Protein AF-0000000079723343 (afdb_homodimer)

Foldseek 3Di:
DKDWEEFEDACEQANQVVVVVCCVVQVWAWDDGDRAWTWTHNPPNYIYIHGHDDVLDPRYGGETEMEDEPVPCVVCVQWAWDDGPPQPPPVVPDDCQWTWTAHPVGHIYIYGYDPDPDD/DKDWEEFEDACEQANQVVVVVCCVVQVWAWDDGDRAWTWTHNPPNYIYIHGHDDVLDPRYGGETEMEDEPVPCVVCPQWAWDPGPPPPPPVVPDDCQWTWTAHPVGHIYIYGYDPDPPD

pLDDT: mean 78.93, std 18.3, range [32.47, 97.44]

Sequence (238 aa):
MIRFYSVNLFGGEDTRIASSFYKRLFGWKSVVESEGHSELFTGEGMRIVFSRIKPGCNVDPGTITLEVDGDSEQFLSEFRKEEYETEKSTPFNTEQRYVAYLDPWGNRIWIYRKSNPKNMIRFYSVNLFGGEDTRIASSFYKRLFGWKSVVESEGHSELFTGEGMRIVFSRIKPGCNVDPGTITLEVDGDSEQFLSEFRKEEYETEKSTPFNTEQRYVAYLDPWGNRIWIYRKSNPKN

Secondary structure (DSSP, 8-state):
-EEEEEEEEE--SSHHHHHHHHHHHH-PEEEEE-SSEEEEE-SSS-EEEEE---TT----TT-EEEEE-GGGGGGGGGSEEE--STTTTSS--SS--EEEEE-TTS-EEEEEE------/-EEEEEEEEE--SSHHHHHHHHHHHH-PEEEEE-SSEEEEE-SSS-EEEEE---TT----TT-EEEEE-GGGGGGGGGSEEE--STTTT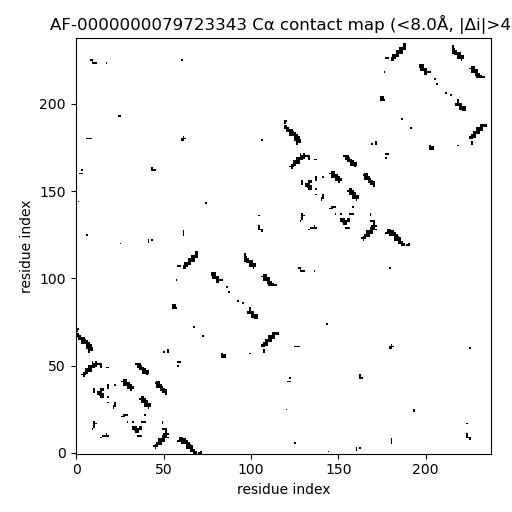SS--SS--EEEEE-TTS-EEEEEE------

Organism: NCBI:txid2484901

InterPro domains:
  IPR029068 Glyoxalase/Bleomycin resistance protein/Dihydroxybiphenyl dioxygenase [G3DSA:3.10.180.10] (10-114)
  IPR029068 Glyoxalase/Bleomycin resistance protein/Dihydroxybiphenyl dioxygenase [SSF54593] (13-114)

Solvent-accessible surface area (backbone atoms only — not comparable to full-atom values): 12811 Å² total; per-residue (Å²): 93,75,39,73,42,34,38,27,37,58,12,47,85,45,2,46,56,45,49,50,51,49,27,70,62,67,66,34,42,80,74,42,78,33,52,55,41,15,31,31,35,67,80,58,73,37,31,44,31,21,32,34,83,41,93,72,49,90,65,48,56,34,26,32,31,34,34,31,37,75,86,54,59,76,59,51,73,74,34,43,75,48,88,57,75,55,72,74,66,55,75,74,66,68,76,84,36,62,47,44,27,28,42,92,69,63,48,43,36,32,37,34,46,51,74,71,77,75,129,96,74,40,74,41,34,38,28,36,58,12,46,86,45,1,45,57,45,47,49,51,48,26,70,64,67,66,34,42,80,76,43,80,33,52,55,44,15,29,30,35,67,80,56,72,36,29,44,32,20,32,33,83,40,92,72,51,91,64,47,57,33,26,33,32,33,34,29,39,75,87,53,61,77,60,50,76,75,34,44,72,48,84,55,75,54,68,75,69,56,77,74,67,67,76,83,36,61,46,44,27,28,41,92,70,65,48,44,37,32,37,33,46,52,74,70,75,75,127

Radius of gyration: 17.84 Å; Cα contacts (8 Å, |Δi|>4): 548; chains: 2; bounding box: 40×52×46 Å

Nearest PDB structures (foldseek):
  3zi1-assembly1_A  TM=6.137E-01  e=4.010E-04  Homo sapiens
  3sk2-assembly1_B  TM=3.860E-01  e=1.950E-03  Pantoea agglomerans
  4gym-assembly1_B  TM=3.640E-01  e=8.042E-04  Conexibacter woesei DSM 14684
  4gym-assembly1_A  TM=3.627E-01  e=1.103E-03  Conexibacter woesei DSM 14684
  2p7l-assembly4_B  TM=3.558E-01  e=4.437E-03  Listeria monocytogenes EGD-e

Structure (mmCIF, N/CA/C/O backbone):
data_AF-0000000079723343-model_v1
#
loop_
_entity.id
_entity.type
_entity.pdbx_description
1 polymer 'VOC family protein'
#
loop_
_atom_site.group_PDB
_atom_site.id
_atom_site.type_symbol
_atom_site.label_atom_id
_atom_site.label_alt_id
_atom_site.label_comp_id
_atom_site.label_asym_id
_atom_site.label_entity_id
_atom_site.label_seq_id
_atom_site.pdbx_PDB_ins_code
_atom_site.Cartn_x
_atom_site.Cartn_y
_atom_site.Cartn_z
_atom_site.occupancy
_atom_site.B_iso_or_equiv
_atom_site.auth_seq_id
_atom_site.auth_comp_id
_atom_site.auth_asym_id
_atom_site.auth_atom_id
_atom_site.pdbx_PDB_model_num
ATOM 1 N N . MET A 1 1 ? 3.961 10.289 17.594 1 73.69 1 MET A N 1
ATOM 2 C CA . MET A 1 1 ? 4.066 8.906 17.125 1 73.69 1 MET A CA 1
ATOM 3 C C . MET A 1 1 ? 3.387 8.734 15.773 1 73.69 1 MET A C 1
ATOM 5 O O . MET A 1 1 ? 2.355 9.359 15.508 1 73.69 1 MET A O 1
ATOM 9 N N . ILE A 1 2 ? 3.967 7.973 14.781 1 81.12 2 ILE A N 1
ATOM 10 C CA . ILE A 1 2 ? 3.424 7.746 13.445 1 81.12 2 ILE A CA 1
ATOM 11 C C . ILE A 1 2 ? 3.156 6.254 13.25 1 81.12 2 ILE A C 1
ATOM 13 O O . ILE A 1 2 ? 3.994 5.418 13.586 1 81.12 2 ILE A O 1
ATOM 17 N N . ARG A 1 3 ? 1.988 5.988 12.828 1 84.25 3 ARG A N 1
ATOM 18 C CA . ARG A 1 3 ? 1.593 4.605 12.57 1 84.25 3 ARG A CA 1
ATOM 19 C C . ARG A 1 3 ? 1.102 4.43 11.141 1 84.25 3 ARG A C 1
ATOM 21 O O . ARG A 1 3 ? 0.385 5.285 10.617 1 84.25 3 ARG A O 1
ATOM 28 N N . PHE A 1 4 ? 1.628 3.387 10.594 1 89.38 4 PHE A N 1
ATOM 29 C CA . PHE A 1 4 ? 1.057 3.016 9.305 1 89.38 4 PHE A CA 1
ATOM 30 C C . PHE A 1 4 ? -0.377 2.523 9.469 1 89.38 4 PHE A C 1
ATOM 32 O O . PHE A 1 4 ? -0.627 1.558 10.195 1 89.38 4 PHE A O 1
ATOM 39 N N . TYR A 1 5 ? -1.309 3.121 8.789 1 90.31 5 TYR A N 1
ATOM 40 C CA . TYR A 1 5 ? -2.723 2.859 9.031 1 90.31 5 TYR A CA 1
ATOM 41 C C . TYR A 1 5 ? -3.311 1.982 7.934 1 90.31 5 TYR A C 1
ATOM 43 O O . TYR A 1 5 ? -3.965 0.975 8.219 1 90.31 5 TYR A O 1
ATOM 51 N N . SER A 1 6 ? -3.016 2.367 6.703 1 92.5 6 SER A N 1
ATOM 52 C CA . SER A 1 6 ? -3.672 1.606 5.648 1 92.5 6 SER A CA 1
ATOM 53 C C . SER A 1 6 ? -2.969 1.797 4.309 1 92.5 6 SER A C 1
ATOM 55 O O . SER A 1 6 ? -2.133 2.691 4.164 1 92.5 6 SER A O 1
ATOM 57 N N . VAL A 1 7 ? -3.348 0.935 3.342 1 94 7 VAL A N 1
ATOM 58 C CA . VAL A 1 7 ? -3.057 1.096 1.921 1 94 7 VAL A CA 1
ATOM 59 C C . VAL A 1 7 ? -4.355 1.031 1.117 1 94 7 VAL A C 1
ATOM 61 O O . VAL A 1 7 ? -5.25 0.246 1.435 1 94 7 VAL A O 1
ATOM 64 N N . ASN A 1 8 ? -4.379 1.793 0.125 1 94.06 8 ASN A N 1
ATOM 65 C CA . ASN A 1 8 ? -5.574 1.868 -0.709 1 94.06 8 ASN A CA 1
ATOM 66 C C . ASN A 1 8 ? -5.426 1.031 -1.977 1 94.06 8 ASN A C 1
ATOM 68 O O . ASN A 1 8 ? -4.391 1.082 -2.643 1 94.06 8 ASN A O 1
ATOM 72 N N . LEU A 1 9 ? -6.406 0.281 -2.291 1 95.19 9 LEU A N 1
ATOM 73 C CA . LEU A 1 9 ? -6.543 -0.442 -3.551 1 95.19 9 LEU A CA 1
ATOM 74 C C . LEU A 1 9 ? -7.773 0.032 -4.32 1 95.19 9 LEU A C 1
ATOM 76 O O . LEU A 1 9 ? -8.664 0.657 -3.744 1 95.19 9 LEU A O 1
ATOM 80 N N . PHE A 1 10 ? -7.793 -0.268 -5.578 1 94.81 10 PHE A N 1
ATOM 81 C CA . PHE A 1 10 ? -9 -0.014 -6.355 1 94.81 10 PHE A CA 1
ATOM 82 C C . PHE A 1 10 ? -10.094 -1.02 -6.008 1 94.81 10 PHE A C 1
ATOM 84 O O . PHE A 1 10 ? -9.852 -2.229 -6.008 1 94.81 10 PHE A O 1
ATOM 91 N N . GLY A 1 11 ? -11.219 -0.508 -5.699 1 95.12 11 GLY A N 1
ATOM 92 C CA . GLY A 1 11 ? -12.297 -1.377 -5.266 1 95.12 11 GLY A CA 1
ATOM 93 C C . GLY A 1 11 ? -13.414 -1.502 -6.289 1 95.12 11 GLY A C 1
ATOM 94 O O . GLY A 1 11 ? -14.438 -2.133 -6.023 1 95.12 11 GLY A O 1
ATOM 95 N N . GLY A 1 12 ? -13.195 -0.782 -7.504 1 93.12 12 GLY A N 1
ATOM 96 C CA . GLY A 1 12 ? -14.227 -0.833 -8.523 1 93.12 12 GLY A CA 1
ATOM 97 C C . GLY A 1 12 ? -15.414 0.065 -8.211 1 93.12 12 GLY A C 1
ATOM 98 O O . GLY A 1 12 ? -15.312 0.979 -7.395 1 93.12 12 GLY A O 1
ATOM 99 N N . GLU A 1 13 ? -16.547 -0.173 -8.93 1 93.31 13 GLU A N 1
ATOM 100 C CA . GLU A 1 13 ? -17.734 0.649 -8.781 1 93.31 13 GLU A CA 1
ATOM 101 C C . GLU A 1 13 ? -18.438 0.386 -7.449 1 93.31 13 GLU A C 1
ATOM 103 O O . GLU A 1 13 ? -19 1.3 -6.848 1 93.31 13 GLU A O 1
ATOM 108 N N . ASP A 1 14 ? -18.469 -0.814 -6.996 1 96.12 14 ASP A N 1
ATOM 109 C CA . ASP A 1 14 ? -18.969 -1.233 -5.691 1 96.12 14 ASP A CA 1
ATOM 110 C C . ASP A 1 14 ? -17.859 -1.913 -4.875 1 96.12 14 ASP A C 1
ATOM 112 O O . ASP A 1 14 ? -17.578 -3.096 -5.074 1 96.12 14 ASP A O 1
ATOM 116 N N . THR A 1 15 ? -17.266 -1.181 -3.93 1 96.94 15 THR A N 1
ATOM 117 C CA . THR A 1 15 ? -16.078 -1.633 -3.221 1 96.94 15 THR A CA 1
ATOM 118 C C . THR A 1 15 ? -16.406 -2.789 -2.283 1 96.94 15 THR A C 1
ATOM 120 O O . THR A 1 15 ? -15.516 -3.506 -1.831 1 96.94 15 THR A O 1
ATOM 123 N N . ARG A 1 16 ? -17.672 -2.973 -2.027 1 97.44 16 ARG A N 1
ATOM 124 C CA . ARG A 1 16 ? -18.078 -4.082 -1.175 1 97.44 16 ARG A CA 1
ATOM 125 C C . ARG A 1 16 ? -17.734 -5.422 -1.818 1 97.44 16 ARG A C 1
ATOM 127 O O . ARG A 1 16 ? -17.438 -6.395 -1.122 1 97.44 16 ARG A O 1
ATOM 134 N N . ILE A 1 17 ? -17.766 -5.441 -3.137 1 97.25 17 ILE A N 1
ATOM 135 C CA . ILE A 1 17 ? -17.469 -6.672 -3.865 1 97.25 17 ILE A CA 1
ATOM 136 C C . ILE A 1 17 ? -16 -7.031 -3.709 1 97.25 17 ILE A C 1
ATOM 138 O O . ILE A 1 17 ? -15.664 -8.164 -3.359 1 97.25 17 ILE A O 1
ATOM 142 N N . ALA A 1 18 ? -15.172 -6.09 -3.906 1 95.94 18 ALA A N 1
ATOM 143 C CA . ALA A 1 18 ? -13.734 -6.316 -3.723 1 95.94 18 ALA A CA 1
ATOM 144 C C . ALA A 1 18 ? -13.422 -6.676 -2.273 1 95.94 18 ALA A C 1
ATOM 146 O O . ALA A 1 18 ? -12.656 -7.609 -2.012 1 95.94 18 ALA A O 1
ATOM 147 N N . SER A 1 19 ? -13.961 -5.887 -1.394 1 96.94 19 SER A N 1
ATOM 148 C CA . SER A 1 19 ? -13.766 -6.145 0.028 1 96.94 19 SER A CA 1
ATOM 149 C C . SER A 1 19 ? -14.18 -7.566 0.394 1 96.94 19 SER A C 1
ATOM 151 O O . SER A 1 19 ? -13.438 -8.281 1.075 1 96.94 19 SER A O 1
ATOM 153 N N . SER A 1 20 ? -15.32 -7.957 -0.115 1 96.38 20 SER A N 1
ATOM 154 C CA . SER A 1 20 ? -15.828 -9.297 0.154 1 96.38 20 SER A CA 1
ATOM 155 C C . SER A 1 20 ? -14.922 -10.359 -0.466 1 96.38 20 SER A C 1
ATOM 157 O O . SER A 1 20 ? -14.711 -11.422 0.122 1 96.38 20 SER A O 1
ATOM 159 N N . PHE A 1 21 ? -14.438 -10.125 -1.589 1 93.75 21 PHE A N 1
ATOM 160 C CA . PHE A 1 21 ? -13.516 -11.008 -2.289 1 93.75 21 PHE A CA 1
ATOM 161 C C . PHE A 1 21 ? -12.273 -11.266 -1.449 1 93.75 21 PHE A C 1
ATOM 163 O O . PHE A 1 21 ? -11.906 -12.422 -1.203 1 93.75 21 PHE A O 1
ATOM 170 N N . TYR A 1 22 ? -11.664 -10.234 -0.961 1 93.62 22 TYR A N 1
ATOM 171 C CA . TYR A 1 22 ? -10.453 -10.367 -0.157 1 93.62 22 TYR A CA 1
ATOM 172 C C . TYR A 1 22 ? -10.766 -10.984 1.199 1 93.62 22 TYR A C 1
ATOM 174 O O . TYR A 1 22 ? -9.969 -11.773 1.724 1 93.62 22 TYR A O 1
ATOM 182 N N . LYS A 1 23 ? -11.867 -10.594 1.771 1 93.38 23 LYS A N 1
ATOM 183 C CA . LYS A 1 23 ? -12.305 -11.188 3.029 1 93.38 23 LYS A CA 1
ATOM 184 C C . LYS A 1 23 ? -12.422 -12.703 2.912 1 93.38 23 LYS A C 1
ATOM 186 O O . LYS A 1 23 ? -11.938 -13.438 3.777 1 93.38 23 LYS A O 1
ATOM 191 N N . ARG A 1 24 ? -13.039 -13.117 1.929 1 90.38 24 ARG A N 1
ATOM 192 C CA . ARG A 1 24 ? -13.227 -14.547 1.686 1 90.38 24 ARG A CA 1
ATOM 193 C C . ARG A 1 24 ? -11.891 -15.242 1.471 1 90.38 24 ARG A C 1
ATOM 195 O O . ARG A 1 24 ? -11.656 -16.328 2 1 90.38 24 ARG A O 1
ATOM 202 N N . LEU A 1 25 ? -11.008 -14.656 0.735 1 86.81 25 LEU A N 1
ATOM 203 C CA . LEU A 1 25 ? -9.758 -15.297 0.337 1 86.81 25 LEU A CA 1
ATOM 204 C C . LEU A 1 25 ? -8.766 -15.305 1.492 1 86.81 25 LEU A C 1
ATOM 206 O O . LEU A 1 25 ? -8.023 -16.281 1.67 1 86.81 25 LEU A O 1
ATOM 210 N N . PHE A 1 26 ? -8.711 -14.219 2.258 1 87.5 26 PHE A N 1
ATOM 211 C CA . PHE A 1 26 ? -7.598 -14.078 3.191 1 87.5 26 PHE A CA 1
ATOM 212 C C . PHE A 1 26 ? -8.094 -14.117 4.633 1 87.5 26 PHE A C 1
ATOM 214 O O . PHE A 1 26 ? -7.289 -14.133 5.57 1 87.5 26 PHE A O 1
ATOM 221 N N . GLY A 1 27 ? -9.359 -14.062 4.789 1 88.25 27 GLY A N 1
ATOM 222 C CA . GLY A 1 27 ? -9.93 -14.141 6.121 1 88.25 27 GLY A CA 1
ATOM 223 C C . GLY A 1 27 ? -9.82 -12.836 6.895 1 88.25 27 GLY A C 1
ATOM 224 O O . GLY A 1 27 ? -9.828 -12.836 8.125 1 88.25 27 GLY A O 1
ATOM 225 N N . TRP A 1 28 ? -9.617 -11.797 6.227 1 92.75 28 TRP A N 1
ATOM 226 C CA . TRP A 1 28 ? -9.523 -10.492 6.875 1 92.75 28 TRP A CA 1
ATOM 227 C C . TRP A 1 28 ? -10.898 -10.016 7.344 1 92.75 28 TRP A C 1
ATOM 229 O O . TRP A 1 28 ? -11.922 -10.523 6.891 1 92.75 28 TRP A O 1
ATOM 239 N N . LYS A 1 29 ? -10.867 -9.062 8.258 1 96 29 LYS A N 1
ATOM 240 C CA . LYS A 1 29 ? -12.117 -8.656 8.898 1 96 29 LYS A CA 1
ATOM 241 C C . LYS A 1 29 ? -12.625 -7.344 8.312 1 96 29 LYS A C 1
ATOM 243 O O . LYS A 1 29 ? -11.867 -6.383 8.172 1 96 29 LYS A O 1
ATOM 248 N N . SER A 1 30 ? -13.898 -7.289 8.062 1 96.62 30 SER A N 1
ATOM 249 C CA . SER A 1 30 ? -14.516 -6.07 7.555 1 96.62 30 SER A CA 1
ATOM 250 C C . SER A 1 30 ? -14.664 -5.023 8.656 1 96.62 30 SER A C 1
ATOM 252 O O . SER A 1 30 ? -15.133 -5.332 9.758 1 96.62 30 SER A O 1
ATOM 254 N N . VAL A 1 31 ? -14.312 -3.83 8.398 1 95.44 31 VAL A N 1
ATOM 255 C CA . VAL A 1 31 ? -14.398 -2.723 9.344 1 95.44 31 VAL A CA 1
ATOM 256 C C . VAL A 1 31 ? -15.406 -1.688 8.844 1 95.44 31 VAL A C 1
ATOM 258 O O . VAL A 1 31 ? -16.219 -1.183 9.609 1 95.44 31 VAL A O 1
ATOM 261 N N . VAL A 1 32 ? -15.32 -1.32 7.656 1 93.56 32 VAL A N 1
ATOM 262 C CA . VAL A 1 32 ? -16.219 -0.384 6.984 1 93.56 32 VAL A CA 1
ATOM 263 C C . VAL A 1 32 ? -16.688 -0.986 5.664 1 93.56 32 VAL A C 1
ATOM 265 O O . VAL A 1 32 ? -15.914 -1.607 4.938 1 93.56 32 VAL A O 1
ATOM 268 N N . GLU A 1 33 ? -17.953 -0.876 5.402 1 95.06 33 GLU A N 1
ATOM 269 C CA . GLU A 1 33 ? -18.5 -1.356 4.137 1 95.06 33 GLU A CA 1
ATOM 270 C C . GLU A 1 33 ? -19.484 -0.353 3.545 1 95.06 33 GLU A C 1
ATOM 272 O O . GLU A 1 33 ? -20.516 -0.057 4.148 1 95.06 33 GLU A O 1
ATOM 277 N N . SER A 1 34 ? -19.078 0.185 2.514 1 93.94 34 SER A N 1
ATOM 278 C CA . SER A 1 34 ? -19.969 1.034 1.722 1 93.94 34 SER A CA 1
ATOM 279 C C . SER A 1 34 ? -19.672 0.897 0.231 1 93.94 34 SER A C 1
ATOM 281 O O . SER A 1 34 ? -18.672 0.3 -0.159 1 93.94 34 SER A O 1
ATOM 283 N N . GLU A 1 35 ? -20.578 1.46 -0.531 1 93.94 35 GLU A N 1
ATOM 284 C CA . GLU A 1 35 ? -20.422 1.348 -1.978 1 93.94 35 GLU A CA 1
ATOM 285 C C . GLU A 1 35 ? -19.125 2.006 -2.445 1 93.94 35 GLU A C 1
ATOM 287 O O . GLU A 1 35 ? -18.422 1.471 -3.311 1 93.94 35 GLU A O 1
ATOM 292 N N . GLY A 1 36 ? -18.75 3.107 -1.934 1 91.19 36 GLY A N 1
ATOM 293 C CA . GLY A 1 36 ? -17.609 3.871 -2.418 1 91.19 36 GLY A CA 1
ATOM 294 C C . GLY A 1 36 ? -16.344 3.652 -1.597 1 91.19 36 GLY A C 1
ATOM 295 O O . GLY A 1 36 ? -15.25 4.004 -2.029 1 91.19 36 GLY A O 1
ATOM 296 N N . HIS A 1 37 ? -16.484 3.045 -0.43 1 92.62 37 HIS A N 1
ATOM 297 C CA . HIS A 1 37 ? -15.383 2.928 0.511 1 92.62 37 HIS A CA 1
ATOM 298 C C . HIS A 1 37 ? -15.562 1.718 1.422 1 92.62 37 HIS A C 1
ATOM 300 O O . HIS A 1 37 ? -16.531 1.636 2.168 1 92.62 37 HIS A O 1
ATOM 306 N N . SER A 1 38 ? -14.617 0.787 1.381 1 95.81 38 SER A N 1
ATOM 307 C CA . SER A 1 38 ? -14.609 -0.375 2.264 1 95.81 38 SER A CA 1
ATOM 308 C C . SER A 1 38 ? -13.234 -0.602 2.873 1 95.81 38 SER A C 1
ATOM 310 O O . SER A 1 38 ? -12.211 -0.316 2.242 1 95.81 38 SER A O 1
ATOM 312 N N . GLU A 1 39 ? -13.203 -1.118 4.047 1 96.25 39 GLU A N 1
ATOM 313 C CA . GLU A 1 39 ? -11.953 -1.361 4.766 1 96.25 39 GLU A CA 1
ATOM 314 C C . GLU A 1 39 ? -11.938 -2.756 5.387 1 96.25 39 GLU A C 1
ATOM 316 O O . GLU A 1 39 ? -12.914 -3.174 6.012 1 96.25 39 GLU A O 1
ATOM 321 N N . LEU A 1 40 ? -10.852 -3.391 5.18 1 96.75 40 LEU A N 1
ATOM 322 C CA . LEU A 1 40 ? -10.586 -4.664 5.848 1 96.75 40 LEU A CA 1
ATOM 323 C C . LEU A 1 40 ? -9.406 -4.539 6.809 1 96.75 40 LEU A C 1
ATOM 325 O O . LEU A 1 40 ? -8.414 -3.875 6.5 1 96.75 40 LEU A O 1
ATOM 329 N N . PHE A 1 41 ? -9.586 -5.172 7.906 1 94.81 41 PHE A N 1
ATOM 330 C CA . PHE A 1 41 ? -8.484 -5.297 8.852 1 94.81 41 PHE A CA 1
ATOM 331 C C . PHE A 1 41 ? -7.746 -6.613 8.656 1 94.81 41 PHE A C 1
ATOM 333 O O . PHE A 1 41 ? -8.359 -7.684 8.656 1 94.81 41 PHE A O 1
ATOM 340 N N . THR A 1 42 ? -6.414 -6.574 8.422 1 90.56 42 THR A N 1
ATOM 341 C CA . THR A 1 42 ? -5.625 -7.758 8.086 1 90.56 42 THR A CA 1
ATOM 342 C C . THR A 1 42 ? -5.23 -8.523 9.344 1 90.56 42 THR A C 1
ATOM 344 O O . THR A 1 42 ? -4.789 -9.672 9.266 1 90.56 42 THR A O 1
ATOM 347 N N . GLY A 1 43 ? -5.395 -7.969 10.609 1 82.62 43 GLY A N 1
ATOM 348 C CA . GLY A 1 43 ? -4.988 -8.609 11.852 1 82.62 43 GLY A CA 1
ATOM 349 C C . GLY A 1 43 ? -3.621 -8.164 12.328 1 82.62 43 GLY A C 1
ATOM 350 O O . GLY A 1 43 ? -3.275 -8.352 13.5 1 82.62 43 GLY A O 1
ATOM 351 N N . GLU A 1 44 ? -2.732 -7.625 11.539 1 77.56 44 GLU A N 1
ATOM 352 C CA . GLU A 1 44 ? -1.396 -7.172 11.914 1 77.56 44 GLU A CA 1
ATOM 353 C C . GLU A 1 44 ? -1.345 -5.652 12.039 1 77.56 44 GLU A C 1
ATOM 355 O O . GLU A 1 44 ? -0.329 -5.031 11.719 1 77.56 44 GLU A O 1
ATOM 360 N N . GLY A 1 45 ? -2.496 -5.086 12.469 1 77.31 45 GLY A N 1
ATOM 361 C CA . GLY A 1 45 ? -2.521 -3.656 12.727 1 77.31 45 GLY A CA 1
ATOM 362 C C . GLY A 1 45 ? -2.684 -2.822 11.469 1 77.31 45 GLY A C 1
ATOM 363 O O . GLY A 1 45 ? -2.553 -1.597 11.516 1 77.31 45 GLY A O 1
ATOM 364 N N . MET A 1 46 ? -2.889 -3.469 10.383 1 85.25 46 MET A N 1
ATOM 365 C CA . MET A 1 46 ? -2.979 -2.75 9.117 1 85.25 46 MET A CA 1
ATOM 366 C C . MET A 1 46 ? -4.352 -2.939 8.477 1 85.25 46 MET A C 1
ATOM 368 O O . MET A 1 46 ? -5.027 -3.934 8.742 1 85.25 46 MET A O 1
ATOM 372 N N . ARG A 1 47 ? -4.719 -1.944 7.664 1 92.75 47 ARG A N 1
ATOM 373 C CA . ARG A 1 47 ? -5.977 -1.999 6.93 1 92.75 47 ARG A CA 1
ATOM 374 C C . ARG A 1 47 ? -5.734 -1.935 5.426 1 92.75 47 ARG A C 1
ATOM 376 O O . ARG A 1 47 ? -4.812 -1.256 4.969 1 92.75 47 ARG A O 1
ATOM 383 N N . ILE A 1 48 ? -6.566 -2.607 4.758 1 95.25 48 ILE A N 1
ATOM 384 C CA . ILE A 1 48 ? -6.703 -2.434 3.316 1 95.25 48 ILE A CA 1
ATOM 385 C C . ILE A 1 48 ? -7.973 -1.642 3.012 1 95.25 48 ILE A C 1
ATOM 387 O O . ILE A 1 48 ? -9.062 -2.002 3.467 1 95.25 48 ILE A O 1
ATOM 391 N N . VAL A 1 49 ? -7.789 -0.587 2.32 1 94.75 49 VAL A N 1
ATOM 392 C CA . VAL A 1 49 ? -8.922 0.249 1.936 1 94.75 49 VAL A CA 1
ATOM 393 C C . VAL A 1 49 ? -9.211 0.077 0.446 1 94.75 49 VAL A C 1
ATOM 395 O O . VAL A 1 49 ? -8.297 0.127 -0.38 1 94.75 49 VAL A O 1
ATOM 398 N N . PHE A 1 50 ? -10.422 -0.199 0.14 1 95.81 50 PHE A N 1
ATOM 399 C CA . PHE A 1 50 ? -10.898 -0.198 -1.237 1 95.81 50 PHE A CA 1
ATOM 400 C C . PHE A 1 50 ? -11.688 1.073 -1.537 1 95.81 50 PHE A C 1
ATOM 402 O O . PHE A 1 50 ? -12.633 1.41 -0.82 1 95.81 50 PHE A O 1
ATOM 409 N N . SER A 1 51 ? -11.25 1.718 -2.525 1 92.44 51 SER A N 1
ATOM 410 C CA . SER A 1 51 ? -11.938 2.953 -2.875 1 92.44 51 SER A CA 1
ATOM 411 C C . SER A 1 51 ? -12.383 2.945 -4.332 1 92.44 51 SER A C 1
ATOM 413 O O . SER A 1 51 ? -11.727 2.348 -5.184 1 92.44 51 SER A O 1
ATOM 415 N N . ARG A 1 52 ? -13.492 3.613 -4.484 1 90 52 ARG A N 1
ATOM 416 C CA . ARG A 1 52 ? -13.93 3.939 -5.84 1 90 52 ARG A CA 1
ATOM 417 C C . ARG A 1 52 ? -13.211 5.18 -6.359 1 90 52 ARG A C 1
ATOM 419 O O . ARG A 1 52 ? -12.984 6.133 -5.609 1 90 52 ARG A O 1
ATOM 426 N N . ILE A 1 53 ? -12.688 5.09 -7.578 1 79.19 53 ILE A N 1
ATOM 427 C CA . ILE A 1 53 ? -12.078 6.297 -8.125 1 79.19 53 ILE A CA 1
ATOM 428 C C . ILE A 1 53 ? -13.164 7.328 -8.43 1 79.19 53 ILE A C 1
ATOM 430 O O . ILE A 1 53 ? -14.125 7.031 -9.148 1 79.19 53 ILE A O 1
ATOM 434 N N . LYS A 1 54 ? -13.18 8.336 -7.676 1 72.62 54 LYS A N 1
ATOM 435 C CA . LYS A 1 54 ? -14.078 9.445 -7.941 1 72.62 54 LYS A CA 1
ATOM 436 C C . LYS A 1 54 ? -13.312 10.672 -8.445 1 72.62 54 LYS A C 1
ATOM 438 O O . LYS A 1 54 ? -12.234 10.977 -7.941 1 72.62 54 LYS A O 1
ATOM 443 N N . PRO A 1 55 ? -13.953 11.188 -9.492 1 69.88 55 PRO A N 1
ATOM 444 C CA . PRO A 1 55 ? -13.32 12.438 -9.914 1 69.88 55 PRO A CA 1
ATOM 445 C C . PRO A 1 55 ? -13.141 13.43 -8.766 1 69.88 55 PRO A C 1
ATOM 447 O O . PRO A 1 55 ? -14.047 13.602 -7.945 1 69.88 55 PRO A O 1
ATOM 450 N N . GLY A 1 56 ? -11.992 13.984 -8.492 1 63.09 56 GLY A N 1
ATOM 451 C CA . GLY A 1 56 ? -11.734 14.961 -7.449 1 63.09 56 GLY A CA 1
ATOM 452 C C . GLY A 1 56 ? -11.203 14.344 -6.172 1 63.09 56 GLY A C 1
ATOM 453 O O . GLY A 1 56 ? -10.805 15.055 -5.25 1 63.09 56 GLY A O 1
ATOM 454 N N . CYS A 1 57 ? -11.508 13.008 -6.051 1 64.5 57 CYS A N 1
ATOM 455 C CA . CYS A 1 57 ? -10.953 12.367 -4.867 1 64.5 57 CYS A CA 1
ATOM 456 C C . CYS A 1 57 ? -9.555 11.82 -5.148 1 64.5 57 CYS A C 1
ATOM 458 O O . CYS A 1 57 ? -9.359 11.055 -6.098 1 64.5 57 CYS A O 1
ATOM 460 N N . ASN A 1 58 ? -8.656 12.266 -4.496 1 65.44 58 ASN A N 1
ATOM 461 C CA . ASN A 1 58 ? -7.258 11.938 -4.734 1 65.44 58 ASN A CA 1
ATOM 462 C C . ASN A 1 58 ? -6.836 10.68 -3.984 1 65.44 58 ASN A C 1
ATOM 464 O O . ASN A 1 58 ? -5.883 10.703 -3.205 1 65.44 58 ASN A O 1
ATOM 468 N N . VAL A 1 59 ? -7.664 9.75 -4.043 1 73.06 59 VAL A N 1
ATOM 469 C CA . VAL A 1 59 ? -7.18 8.484 -3.498 1 73.06 59 VAL A CA 1
ATOM 470 C C . VAL A 1 59 ? -6.922 7.496 -4.633 1 73.06 59 VAL A C 1
ATOM 472 O O . VAL A 1 59 ? -7.848 7.109 -5.352 1 73.06 59 VAL A O 1
ATOM 475 N N . ASP A 1 60 ? -5.699 7.254 -4.965 1 81 60 ASP A N 1
ATOM 476 C CA . ASP A 1 60 ? -5.285 6.289 -5.98 1 81 60 ASP A CA 1
ATOM 477 C C . ASP A 1 60 ? -4.77 5.004 -5.336 1 81 60 ASP A C 1
ATOM 479 O O . ASP A 1 60 ? -4.367 5.004 -4.172 1 81 60 ASP A O 1
ATOM 483 N N . PRO A 1 61 ? -4.965 3.912 -6.113 1 86.5 61 PRO A N 1
ATOM 484 C CA . PRO A 1 61 ? -4.301 2.705 -5.613 1 86.5 61 PRO A CA 1
ATOM 485 C C . PRO A 1 61 ? -2.838 2.943 -5.246 1 86.5 61 PRO A C 1
ATOM 487 O O . PRO A 1 61 ? -2.125 3.648 -5.965 1 86.5 61 PRO A O 1
ATOM 490 N N . GLY A 1 62 ? -2.486 2.469 -4.105 1 89.56 62 GLY A N 1
ATOM 491 C CA . GLY A 1 62 ? -1.12 2.664 -3.645 1 89.56 62 GLY A CA 1
ATOM 492 C C . GLY A 1 62 ? -0.99 3.773 -2.617 1 89.56 62 GLY A C 1
ATOM 493 O O . GLY A 1 62 ? 0.035 3.883 -1.94 1 89.56 62 GLY A O 1
ATOM 494 N N . THR A 1 63 ? -2.021 4.652 -2.494 1 91.12 63 THR A N 1
ATOM 495 C CA . THR A 1 63 ? -2.006 5.664 -1.445 1 91.12 63 THR A CA 1
ATOM 496 C C . THR A 1 63 ? -1.894 5.016 -0.069 1 91.12 63 THR A C 1
ATOM 498 O O . THR A 1 63 ? -2.621 4.066 0.237 1 91.12 63 THR A O 1
ATOM 501 N N . ILE A 1 64 ? -0.935 5.492 0.659 1 93 64 ILE A N 1
ATOM 502 C CA . ILE A 1 64 ? -0.838 5 2.029 1 93 64 ILE A CA 1
ATOM 503 C C . ILE A 1 64 ? -1.368 6.055 2.996 1 93 64 ILE A C 1
ATOM 505 O O . ILE A 1 64 ? -1.33 7.254 2.701 1 93 64 ILE A O 1
ATOM 509 N N . THR A 1 65 ? -1.896 5.605 4.094 1 90.94 65 THR A N 1
ATOM 510 C CA . THR A 1 65 ? -2.352 6.488 5.16 1 90.94 65 THR A CA 1
ATOM 511 C C . THR A 1 65 ? -1.521 6.289 6.426 1 90.94 65 THR A C 1
ATOM 513 O O . THR A 1 65 ? -1.311 5.152 6.859 1 90.94 65 THR A O 1
ATOM 516 N N . LEU A 1 66 ? -1.071 7.355 6.887 1 88.94 66 LEU A N 1
ATOM 517 C CA . LEU A 1 66 ? -0.356 7.375 8.156 1 88.94 66 LEU A CA 1
ATOM 518 C C . LEU A 1 66 ? -1.167 8.094 9.227 1 88.94 66 LEU A C 1
ATOM 520 O O . LEU A 1 66 ? -1.784 9.125 8.961 1 88.94 66 LEU A O 1
ATOM 524 N N . GLU A 1 67 ? -1.189 7.457 10.32 1 86.31 67 GLU A N 1
ATOM 525 C CA . GLU A 1 67 ? -1.788 8.102 11.492 1 86.31 67 GLU A CA 1
ATOM 526 C C . GLU A 1 67 ? -0.73 8.805 12.336 1 86.31 67 GLU A C 1
ATOM 528 O O . GLU A 1 67 ? 0.278 8.195 12.703 1 86.31 67 GLU A O 1
ATOM 533 N N . VAL A 1 68 ? -0.969 10.031 12.5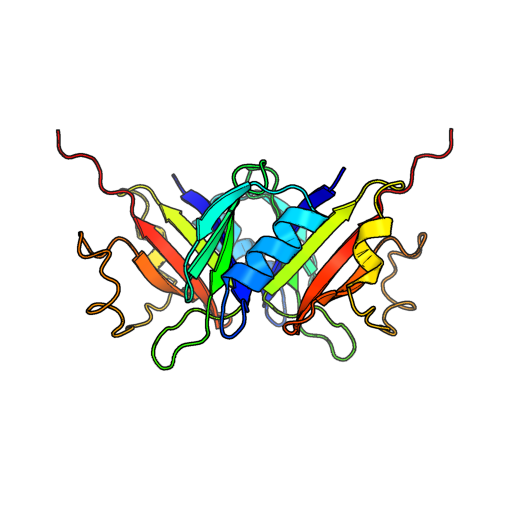39 1 81.38 68 VAL A N 1
ATOM 534 C CA . VAL A 1 68 ? 0.011 10.828 13.273 1 81.38 68 VAL A CA 1
ATOM 535 C C . VAL A 1 68 ? -0.642 11.438 14.508 1 81.38 68 VAL A C 1
ATOM 537 O O . VAL A 1 68 ? -1.786 11.898 14.453 1 81.38 68 VAL A O 1
ATOM 540 N N . ASP A 1 69 ? 0.155 11.32 15.539 1 75.75 69 ASP A N 1
ATOM 541 C CA . ASP A 1 69 ? -0.28 12.039 16.734 1 75.75 69 ASP A CA 1
ATOM 542 C C . ASP A 1 69 ? 0.043 13.523 16.641 1 75.75 69 ASP A C 1
ATOM 544 O O . ASP A 1 69 ? 0.941 13.922 15.891 1 75.75 69 ASP A O 1
ATOM 548 N N . GLY A 1 70 ? -0.777 14.391 17.078 1 64.12 70 GLY A N 1
ATOM 549 C CA . GLY A 1 70 ? -0.779 15.836 16.969 1 64.12 70 GLY A CA 1
ATOM 550 C C . GLY A 1 70 ? 0.612 16.438 17 1 64.12 70 GLY A C 1
ATOM 551 O O . GLY A 1 70 ? 0.907 17.375 16.266 1 64.12 70 GLY A O 1
ATOM 552 N N . ASP A 1 71 ? 1.541 16.031 17.719 1 61.72 71 ASP A N 1
ATOM 553 C CA . ASP A 1 71 ? 2.82 16.703 17.938 1 61.72 71 ASP A CA 1
ATOM 554 C C . ASP A 1 71 ? 3.824 16.328 16.844 1 61.72 71 ASP A C 1
ATOM 556 O O . ASP A 1 71 ? 4.895 16.938 16.75 1 61.72 71 ASP A O 1
ATOM 560 N N . SER A 1 72 ? 3.451 15.461 15.984 1 60.56 72 SER A N 1
ATOM 561 C CA . SER A 1 72 ? 4.461 14.883 15.109 1 60.56 72 SER A CA 1
ATOM 562 C C . SER A 1 72 ? 4.359 15.461 13.695 1 60.56 72 SER A C 1
ATOM 564 O O . SER A 1 72 ? 4.996 14.961 12.773 1 60.56 72 SER A O 1
ATOM 566 N N . GLU A 1 73 ? 3.832 16.656 13.422 1 62.44 73 GLU A N 1
ATOM 567 C CA . GLU A 1 73 ? 3.539 17.109 12.062 1 62.44 73 GLU A CA 1
ATOM 568 C C . GLU A 1 73 ? 4.742 17.828 11.453 1 62.44 73 GLU A C 1
ATOM 570 O O . GLU A 1 73 ? 4.727 18.172 10.266 1 62.44 73 GLU A O 1
ATOM 575 N N . GLN A 1 74 ? 5.789 17.984 12.188 1 62.88 74 GLN A N 1
ATOM 576 C CA . GLN A 1 74 ? 6.934 18.734 11.688 1 62.88 74 GLN A CA 1
ATOM 577 C C . GLN A 1 74 ? 7.555 18.062 10.477 1 62.88 74 GLN A C 1
ATOM 579 O O . GLN A 1 74 ? 8.117 18.719 9.602 1 62.88 74 GLN A O 1
ATOM 584 N N . PHE A 1 75 ? 7.375 16.812 10.32 1 65.19 75 PHE A N 1
ATOM 585 C CA . PHE A 1 75 ? 8.039 16.109 9.242 1 65.19 75 PHE A CA 1
ATOM 586 C C . PHE A 1 75 ? 7.297 16.297 7.926 1 65.19 75 PHE A C 1
ATOM 588 O O . PHE A 1 75 ? 7.852 16.062 6.852 1 65.19 75 PHE A O 1
ATOM 595 N N . LEU A 1 76 ? 6.164 17 7.949 1 75.19 76 LEU A N 1
ATOM 596 C CA . LEU A 1 76 ? 5.305 17.062 6.773 1 75.19 76 LEU A CA 1
ATOM 597 C C . LEU A 1 76 ? 5.703 18.234 5.883 1 75.19 76 LEU A C 1
ATOM 599 O O . LEU A 1 76 ? 5.211 18.359 4.758 1 75.19 76 LEU A O 1
ATOM 603 N N . SER A 1 77 ? 6.656 19 6.41 1 75.81 77 SER A N 1
ATOM 604 C CA . SER A 1 77 ? 7.074 20.156 5.617 1 75.81 77 SER A CA 1
ATOM 605 C C . SER A 1 77 ? 7.789 19.703 4.344 1 75.81 77 SER A C 1
ATOM 607 O O . SER A 1 77 ? 7.902 20.484 3.391 1 75.81 77 SER A O 1
ATOM 609 N N . GLU A 1 78 ? 8.242 18.531 4.293 1 79.81 78 GLU A N 1
ATOM 610 C CA . GLU A 1 78 ? 8.969 18.047 3.127 1 79.81 78 GLU A CA 1
ATOM 611 C C . GLU A 1 78 ? 8.031 17.375 2.127 1 79.81 78 GLU A C 1
ATOM 613 O O . GLU A 1 78 ? 8.445 16.984 1.036 1 79.81 78 GLU A O 1
ATOM 618 N N . PHE A 1 79 ? 6.766 17.344 2.498 1 81.31 79 PHE A N 1
ATOM 619 C CA . PHE A 1 79 ? 5.73 16.844 1.604 1 81.31 79 PHE A CA 1
ATOM 620 C C . PHE A 1 79 ? 4.973 17.984 0.953 1 81.31 79 PHE A C 1
ATOM 622 O O . PHE A 1 79 ? 4.895 19.078 1.512 1 81.31 79 PHE A O 1
ATOM 629 N N . ARG A 1 80 ? 4.535 17.719 -0.28 1 81.25 80 ARG A N 1
ATOM 630 C CA . ARG A 1 80 ? 3.654 18.688 -0.917 1 81.25 80 ARG A CA 1
ATOM 631 C C . ARG A 1 80 ? 2.195 18.406 -0.577 1 81.25 80 ARG A C 1
ATOM 633 O O . ARG A 1 80 ? 1.669 17.344 -0.9 1 81.25 80 ARG A O 1
ATOM 640 N N . LYS A 1 81 ? 1.686 19.375 0.07 1 79.44 81 LYS A N 1
ATOM 641 C CA . LYS A 1 81 ? 0.269 19.25 0.402 1 79.44 81 LYS A CA 1
ATOM 642 C C . LYS A 1 81 ? -0.596 19.297 -0.854 1 79.44 81 LYS A C 1
ATOM 644 O O . LYS A 1 81 ? -0.36 20.125 -1.743 1 79.44 81 LYS A O 1
ATOM 649 N N . GLU A 1 82 ? -1.409 18.234 -0.955 1 73.25 82 GLU A N 1
ATOM 650 C CA . GLU A 1 82 ? -2.363 18.281 -2.059 1 73.25 82 GLU A CA 1
ATOM 651 C C . GLU A 1 82 ? -3.67 18.938 -1.641 1 73.25 82 GLU A C 1
ATOM 653 O O . GLU A 1 82 ? -4.156 18.719 -0.529 1 73.25 82 GLU A O 1
ATOM 658 N N . GLU A 1 83 ? -3.98 20.047 -2.254 1 60.06 83 GLU A N 1
ATOM 659 C CA . GLU A 1 83 ? -5.246 20.719 -1.973 1 60.06 83 GLU A CA 1
ATOM 660 C C . GLU A 1 83 ? -6.422 19.953 -2.566 1 60.06 83 GLU A C 1
ATOM 662 O O . GLU A 1 83 ? -6.41 19.594 -3.746 1 60.06 83 GLU A O 1
ATOM 667 N N . TYR A 1 84 ? -6.875 19.031 -1.948 1 52.81 84 TYR A N 1
ATOM 668 C CA . TYR A 1 84 ? -8.062 18.391 -2.496 1 52.81 84 TYR A CA 1
ATOM 669 C C . TYR A 1 84 ? -9.328 19 -1.931 1 52.81 84 TYR A C 1
ATOM 671 O O . TYR A 1 84 ? -9.352 19.453 -0.782 1 52.81 84 TYR A O 1
ATOM 679 N N . GLU A 1 85 ? -10.18 19.438 -2.832 1 44.91 85 GLU A N 1
ATOM 680 C CA . GLU A 1 85 ? -11.539 19.844 -2.506 1 44.91 85 GLU A CA 1
ATOM 681 C C . GLU A 1 85 ? -12.258 18.781 -1.683 1 44.91 85 GLU A C 1
ATOM 683 O O . GLU A 1 85 ? -13.477 18.859 -1.489 1 44.91 85 GLU A O 1
ATOM 688 N N . THR A 1 86 ? -11.797 17.781 -1.541 1 44.44 86 THR A N 1
ATOM 689 C CA . THR A 1 86 ? -12.672 16.828 -0.851 1 44.44 86 THR A CA 1
ATOM 690 C C . THR A 1 86 ? -13.141 17.406 0.48 1 44.44 86 THR A C 1
ATOM 692 O O . THR A 1 86 ? -13.648 16.688 1.335 1 44.44 86 THR A O 1
ATOM 695 N N . GLU A 1 87 ? -12.797 18.547 0.854 1 42.72 87 GLU A N 1
ATOM 696 C CA . GLU A 1 87 ? -13.312 19 2.141 1 42.72 87 GLU A CA 1
ATOM 697 C C . GLU A 1 87 ? -14.797 18.703 2.281 1 42.72 87 GLU A C 1
ATOM 699 O O . GLU A 1 87 ? -15.289 18.5 3.393 1 42.72 87 GLU A O 1
ATOM 704 N N . LYS A 1 88 ? -15.562 19.062 1.251 1 39.41 88 LYS A N 1
ATOM 705 C CA . LYS A 1 88 ? -16.953 19.219 1.639 1 39.41 88 LYS A CA 1
ATOM 706 C C . LYS A 1 88 ? -17.625 17.875 1.912 1 39.41 88 LYS A C 1
ATOM 708 O O . LYS A 1 88 ? -18.625 17.797 2.613 1 39.41 88 LYS A O 1
ATOM 713 N N . SER A 1 89 ? -17.484 16.844 1.018 1 38.38 89 SER A N 1
ATOM 714 C CA . SER A 1 89 ? -18.594 15.891 0.992 1 38.38 89 SER A CA 1
ATOM 715 C C . SER A 1 89 ? -18.359 14.742 1.964 1 38.38 89 SER A C 1
ATOM 717 O O . SER A 1 89 ? -19.156 13.812 2.051 1 38.38 89 SER A O 1
ATOM 719 N N . THR A 1 90 ? -17.109 14.281 2.107 1 40.62 90 THR A N 1
ATOM 720 C CA . THR A 1 90 ? -17.297 13.086 2.932 1 40.62 90 THR A CA 1
ATOM 721 C C . THR A 1 90 ? -17.953 13.445 4.258 1 40.62 90 THR A C 1
ATOM 723 O O . THR A 1 90 ? -17.531 14.391 4.938 1 40.62 90 THR A O 1
ATOM 726 N N . PRO A 1 91 ? -19.172 13.047 4.402 1 39.62 91 PRO A N 1
ATOM 727 C CA . PRO A 1 91 ? -19.875 13.281 5.664 1 39.62 91 PRO A CA 1
ATOM 728 C C . PRO A 1 91 ? -18.984 13.117 6.887 1 39.62 91 PRO A C 1
ATOM 730 O O . PRO A 1 91 ? -19.469 13.117 8.016 1 39.62 91 PRO A O 1
ATOM 733 N N . PHE A 1 92 ? -17.922 12.398 6.719 1 38.41 92 PHE A N 1
ATOM 734 C CA . PHE A 1 92 ? -17.266 12.445 8.016 1 38.41 92 PHE A CA 1
ATOM 735 C C . PHE A 1 92 ? -16.891 13.883 8.383 1 38.41 92 PHE A C 1
ATOM 737 O O . PHE A 1 92 ? -15.969 14.461 7.816 1 38.41 92 PHE A O 1
ATOM 744 N N . ASN A 1 93 ? -17.766 14.898 8.352 1 36.91 93 ASN A N 1
ATOM 745 C CA . ASN A 1 93 ? -17.812 16.266 8.852 1 36.91 93 ASN A CA 1
ATOM 746 C C . ASN A 1 93 ? -16.688 16.547 9.844 1 36.91 93 ASN A C 1
ATOM 748 O O . ASN A 1 93 ? -16.672 17.609 10.469 1 36.91 93 ASN A O 1
ATOM 752 N N . THR A 1 94 ? -16.469 15.688 10.844 1 39.22 94 THR A N 1
ATOM 753 C CA . THR A 1 94 ? -15.719 16.359 11.891 1 39.22 94 THR A CA 1
ATOM 754 C C . THR A 1 94 ? -14.477 17.047 11.305 1 39.22 94 THR A C 1
ATOM 756 O O . THR A 1 94 ? -14.07 16.734 10.18 1 39.22 94 THR A O 1
ATOM 759 N N . GLU A 1 95 ? -13.5 17.766 12.055 1 45.06 95 GLU A N 1
ATOM 760 C CA . GLU A 1 95 ? -12.195 18.422 11.992 1 45.06 95 GLU A CA 1
ATOM 761 C C . GLU A 1 95 ? -11.281 17.719 10.984 1 45.06 95 GLU A C 1
ATOM 763 O O . GLU A 1 95 ? -11.273 16.484 10.898 1 45.06 95 GLU A O 1
ATOM 768 N N . GLN A 1 96 ? -11.031 18.312 9.867 1 50.97 96 GLN A N 1
ATOM 769 C CA . GLN A 1 96 ? -10.219 17.922 8.719 1 50.97 96 GLN A CA 1
ATOM 770 C C . GLN A 1 96 ? -9.125 16.938 9.133 1 50.97 96 GLN A C 1
ATOM 772 O O . GLN A 1 96 ? -8.07 17.344 9.625 1 50.97 96 GLN A O 1
ATOM 777 N N . ARG A 1 97 ? -9.438 15.711 9.547 1 62.81 97 ARG A N 1
ATOM 778 C CA . ARG A 1 97 ? -8.5 14.836 10.242 1 62.81 97 ARG A CA 1
ATOM 779 C C . ARG A 1 97 ? -7.551 14.164 9.258 1 62.81 97 ARG A C 1
ATOM 781 O O . ARG A 1 97 ? -6.449 13.742 9.633 1 62.81 97 ARG A O 1
ATOM 788 N N . TYR A 1 98 ? -7.918 14.375 7.832 1 71.88 98 TYR A N 1
ATOM 789 C CA . TYR A 1 98 ? -6.977 13.805 6.879 1 71.88 98 TYR A CA 1
ATOM 790 C C . TYR A 1 98 ? -6.418 14.875 5.949 1 71.88 98 TYR A C 1
ATOM 792 O O . TYR A 1 98 ? -7.156 15.758 5.496 1 71.88 98 TYR A O 1
ATOM 800 N N . VAL A 1 99 ? -5.219 14.945 5.711 1 78.44 99 VAL A N 1
ATOM 801 C CA . VAL A 1 99 ? -4.562 15.797 4.723 1 78.44 99 VAL A CA 1
ATOM 802 C C . VAL A 1 99 ? -3.775 14.93 3.74 1 78.44 99 VAL A C 1
ATOM 804 O O . VAL A 1 99 ? -3.064 14.008 4.148 1 78.44 99 VAL A O 1
ATOM 807 N N . ALA A 1 100 ? -4 15.219 2.494 1 83.62 100 ALA A N 1
ATOM 808 C CA . ALA A 1 100 ? -3.285 14.484 1.454 1 83.62 100 ALA A CA 1
ATOM 809 C C . ALA A 1 100 ? -1.983 15.188 1.082 1 83.62 100 ALA A C 1
ATOM 811 O O . ALA A 1 100 ? -1.946 16.406 0.963 1 83.62 100 ALA A O 1
ATOM 812 N N . TYR A 1 101 ? -0.986 14.383 0.926 1 86.19 101 TYR A N 1
ATOM 813 C CA . TYR A 1 101 ? 0.324 14.883 0.524 1 86.19 101 TYR A CA 1
ATOM 814 C C . TYR A 1 101 ? 0.899 14.047 -0.613 1 86.19 101 TYR A C 1
ATOM 816 O O . TYR A 1 101 ? 0.493 12.898 -0.817 1 86.19 101 TYR A O 1
ATOM 824 N N . LEU A 1 102 ? 1.744 14.688 -1.369 1 90.31 102 LEU A N 1
ATOM 825 C CA . LEU A 1 102 ? 2.656 13.969 -2.248 1 90.31 102 LEU A CA 1
ATOM 826 C C . LEU A 1 102 ? 4.086 14.023 -1.718 1 90.31 102 LEU A C 1
ATOM 828 O O . LEU A 1 102 ? 4.559 15.094 -1.318 1 90.31 102 LEU A O 1
ATOM 832 N N . ASP A 1 103 ? 4.688 12.867 -1.706 1 90.88 103 ASP A N 1
ATOM 833 C CA . ASP A 1 103 ? 6.113 12.922 -1.399 1 90.88 103 ASP A CA 1
ATOM 834 C C . ASP A 1 103 ? 6.922 13.367 -2.617 1 90.88 103 ASP A C 1
ATOM 836 O O . ASP A 1 103 ? 6.359 13.586 -3.691 1 90.88 103 ASP A O 1
ATOM 840 N N . PRO A 1 104 ? 8.227 13.555 -2.551 1 91.81 104 PRO A N 1
ATOM 841 C CA . PRO A 1 104 ? 9.031 14.086 -3.652 1 91.81 104 PRO A CA 1
ATOM 842 C C . PRO A 1 104 ? 9 13.188 -4.891 1 91.81 104 PRO A C 1
ATOM 844 O O . PRO A 1 104 ? 9.328 13.641 -5.992 1 91.81 104 PRO A O 1
ATOM 847 N N . TRP A 1 105 ? 8.641 11.945 -4.797 1 93.56 105 TRP A N 1
ATOM 848 C CA . TRP A 1 105 ? 8.641 11.008 -5.914 1 93.56 105 TRP A CA 1
ATOM 849 C C . TRP A 1 105 ? 7.234 10.844 -6.484 1 93.56 105 TRP A C 1
ATOM 851 O O . TRP A 1 105 ? 7.031 10.094 -7.441 1 93.56 105 TRP A O 1
ATOM 861 N N . GLY A 1 106 ? 6.273 11.469 -5.852 1 90.44 106 GLY A N 1
ATOM 862 C CA . GLY A 1 106 ? 4.918 11.445 -6.383 1 90.44 106 GLY A CA 1
ATOM 863 C C . GLY A 1 106 ? 4.031 10.422 -5.711 1 90.44 106 GLY A C 1
ATOM 864 O O . GLY A 1 106 ? 2.902 10.188 -6.152 1 90.44 106 GLY A O 1
ATOM 865 N N . ASN A 1 107 ? 4.523 9.734 -4.664 1 92.31 107 ASN A N 1
ATOM 866 C CA . ASN A 1 107 ? 3.65 8.852 -3.893 1 92.31 107 ASN A CA 1
ATOM 867 C C . ASN A 1 107 ? 2.656 9.648 -3.051 1 92.31 107 ASN A C 1
ATOM 869 O O . ASN A 1 107 ? 3.033 10.609 -2.381 1 92.31 107 ASN A O 1
ATOM 873 N N . ARG A 1 108 ? 1.487 9.219 -3.061 1 90.38 108 ARG A N 1
ATOM 874 C CA . ARG A 1 108 ? 0.464 9.914 -2.283 1 90.38 108 ARG A CA 1
ATOM 875 C C . ARG A 1 108 ? 0.368 9.336 -0.872 1 90.38 108 ARG A C 1
ATOM 877 O O . ARG A 1 108 ? 0.296 8.117 -0.695 1 90.38 108 ARG A O 1
ATOM 884 N N . ILE A 1 109 ? 0.369 10.258 0.018 1 90 109 ILE A N 1
ATOM 885 C CA . ILE A 1 109 ? 0.292 9.922 1.437 1 90 109 ILE A CA 1
ATOM 886 C C . ILE A 1 109 ? -0.838 10.719 2.092 1 90 109 ILE A C 1
ATOM 888 O O . ILE A 1 109 ? -0.921 11.938 1.937 1 90 109 ILE A O 1
ATOM 892 N N . TRP A 1 110 ? -1.673 9.984 2.729 1 87.75 110 TRP A N 1
ATOM 893 C CA . TRP A 1 110 ? -2.684 10.617 3.568 1 87.75 110 TRP A CA 1
ATOM 894 C C . TRP A 1 110 ? -2.256 10.617 5.031 1 87.75 110 TRP A C 1
ATOM 896 O O . TRP A 1 110 ? -1.778 9.602 5.543 1 87.75 110 TRP A O 1
ATOM 906 N N . ILE A 1 111 ? -2.387 11.734 5.562 1 84.69 111 ILE A N 1
ATOM 907 C CA . ILE A 1 111 ? -2.094 11.852 6.988 1 84.69 111 ILE A CA 1
ATOM 908 C C . ILE A 1 111 ? -3.396 12.008 7.77 1 84.69 111 ILE A C 1
ATOM 910 O O . ILE A 1 111 ? -4.184 12.914 7.5 1 84.69 111 ILE A O 1
ATOM 914 N N . TYR A 1 112 ? -3.578 11.062 8.594 1 81.19 112 TYR A N 1
ATOM 915 C CA . TYR A 1 112 ? -4.695 11.102 9.531 1 81.19 112 TYR A CA 1
ATOM 916 C C . TYR A 1 112 ? -4.246 11.594 10.898 1 81.19 112 TYR A C 1
ATOM 918 O O . TYR A 1 112 ? -3.396 10.977 11.547 1 81.19 112 TYR A O 1
ATOM 926 N N . ARG A 1 113 ? -4.848 12.742 11.297 1 77.31 113 ARG A N 1
ATOM 927 C CA . ARG A 1 113 ? -4.508 13.312 12.594 1 77.31 113 ARG A CA 1
ATOM 928 C C . ARG A 1 113 ? -5.504 12.867 13.664 1 77.31 113 ARG A C 1
ATOM 930 O O . ARG A 1 113 ? -6.711 13.086 13.523 1 77.31 113 ARG A O 1
ATOM 937 N N . LYS A 1 114 ? -4.988 12.117 14.633 1 69.75 114 LYS A N 1
ATOM 938 C CA . LYS A 1 114 ? -5.84 11.766 15.766 1 69.75 114 LYS A CA 1
ATOM 939 C C . LYS A 1 114 ? -6.086 12.969 16.656 1 69.75 114 LYS A C 1
ATOM 941 O O . LYS A 1 114 ? -5.156 13.719 16.969 1 69.75 114 LYS A O 1
ATOM 946 N N . SER A 1 115 ? -7.258 13.555 16.594 1 57.31 115 SER A N 1
ATOM 947 C CA . SER A 1 115 ? -7.57 14.656 17.5 1 57.31 115 SER A CA 1
ATOM 948 C C . SER A 1 115 ? -7.324 14.258 18.953 1 57.31 115 SER A C 1
ATOM 950 O O . SER A 1 115 ? -7.574 13.117 19.344 1 57.31 115 SER A O 1
ATOM 952 N N . ASN A 1 116 ? -6.359 14.867 19.641 1 48.72 116 ASN A N 1
ATOM 953 C CA . ASN A 1 116 ? -6.344 14.766 21.094 1 48.72 116 ASN A CA 1
ATOM 954 C C . ASN A 1 116 ? -7.734 15 21.688 1 48.72 116 ASN A C 1
ATOM 956 O O . ASN A 1 116 ? -8.383 16 21.391 1 48.72 116 ASN A O 1
ATOM 960 N N . PRO A 1 117 ? -8.375 13.852 22.172 1 44.31 117 PRO A N 1
ATOM 961 C CA . PRO A 1 117 ? -9.531 14.289 22.969 1 44.31 117 PRO A CA 1
ATOM 962 C C . PRO A 1 117 ? -9.203 15.453 23.891 1 44.31 117 PRO A C 1
ATOM 964 O O . PRO A 1 117 ? -8.156 15.461 24.531 1 44.31 117 PRO A O 1
ATOM 967 N N . LYS A 1 118 ? -9.508 16.703 23.453 1 41.56 118 LYS A N 1
ATOM 968 C CA . LYS A 1 118 ? -9.5 17.688 24.531 1 41.56 118 LYS A CA 1
ATOM 969 C C . LYS A 1 118 ? -9.961 17.078 25.844 1 41.56 118 LYS A C 1
ATOM 971 O O . LYS A 1 118 ? -10.984 16.391 25.891 1 41.56 118 LYS A O 1
ATOM 976 N N . ASN A 1 119 ? -8.977 16.922 26.875 1 33.31 119 ASN A N 1
ATOM 977 C CA . ASN A 1 119 ? -9.547 17.031 28.219 1 33.31 119 ASN A CA 1
ATOM 978 C C . ASN A 1 119 ? -10.508 18.219 28.312 1 33.31 119 ASN A C 1
ATOM 980 O O . ASN A 1 119 ? -10.172 19.328 27.906 1 33.31 119 ASN A O 1
ATOM 984 N N . MET B 1 1 ? -1.577 -19.984 6.145 1 73.06 1 MET B N 1
ATOM 985 C CA . MET B 1 1 ? -1.661 -18.656 6.762 1 73.06 1 MET B CA 1
ATOM 986 C C . MET B 1 1 ? -1.18 -17.578 5.797 1 73.06 1 MET B C 1
ATOM 988 O O . MET B 1 1 ? -0.235 -17.797 5.035 1 73.06 1 MET B O 1
ATOM 992 N N . ILE B 1 2 ? -1.864 -16.406 5.688 1 80.75 2 ILE B N 1
ATOM 993 C CA . ILE B 1 2 ? -1.513 -15.312 4.793 1 80.75 2 ILE B CA 1
ATOM 994 C C . ILE B 1 2 ? -1.181 -14.062 5.613 1 80.75 2 ILE B C 1
ATOM 996 O O . ILE B 1 2 ? -1.906 -13.719 6.551 1 80.75 2 ILE B O 1
ATOM 1000 N N . ARG B 1 3 ? -0.072 -13.523 5.316 1 84.19 3 ARG B N 1
ATOM 1001 C CA . ARG B 1 3 ? 0.373 -12.312 6.004 1 84.19 3 ARG B CA 1
ATOM 1002 C C . ARG B 1 3 ? 0.639 -11.188 5.012 1 84.19 3 ARG B C 1
ATOM 1004 O O . ARG B 1 3 ? 1.206 -11.414 3.943 1 84.19 3 ARG B O 1
ATOM 1011 N N . PHE B 1 4 ? 0.104 -10.086 5.398 1 89.38 4 PHE B N 1
ATOM 1012 C CA . PHE B 1 4 ? 0.484 -8.906 4.633 1 89.38 4 PHE B CA 1
ATOM 1013 C C . PHE B 1 4 ? 1.952 -8.562 4.852 1 89.38 4 PHE B C 1
ATOM 1015 O O . PHE B 1 4 ? 2.377 -8.328 5.984 1 89.38 4 PHE B O 1
ATOM 1022 N N . TYR B 1 5 ? 2.715 -8.492 3.822 1 90.44 5 TYR B N 1
ATOM 1023 C CA . TYR B 1 5 ? 4.164 -8.383 3.945 1 90.44 5 TYR B CA 1
ATOM 1024 C C . TYR B 1 5 ? 4.629 -6.961 3.65 1 90.44 5 TYR B C 1
ATOM 1026 O O . TYR B 1 5 ? 5.387 -6.375 4.426 1 90.44 5 TYR B O 1
ATOM 1034 N N . SER B 1 6 ? 4.105 -6.418 2.553 1 92.56 6 SER B N 1
ATOM 1035 C CA . SER B 1 6 ? 4.637 -5.105 2.201 1 92.56 6 SER B CA 1
ATOM 1036 C C . SER B 1 6 ? 3.719 -4.383 1.225 1 92.56 6 SER B C 1
ATOM 1038 O O . SER B 1 6 ? 2.814 -4.988 0.648 1 92.56 6 SER B O 1
ATOM 1040 N N . VAL B 1 7 ? 3.99 -3.076 1.037 1 94 7 VAL B N 1
ATOM 1041 C CA . VAL B 1 7 ? 3.465 -2.25 -0.044 1 94 7 VAL B CA 1
ATOM 1042 C C . VAL B 1 7 ? 4.617 -1.571 -0.783 1 94 7 VAL B C 1
ATOM 1044 O O . VAL B 1 7 ? 5.598 -1.149 -0.164 1 94 7 VAL B O 1
ATOM 1047 N N . ASN B 1 8 ? 4.445 -1.452 -2.008 1 94.06 8 ASN B N 1
ATOM 1048 C CA . ASN B 1 8 ? 5.48 -0.859 -2.848 1 94.06 8 ASN B CA 1
ATOM 1049 C C . ASN B 1 8 ? 5.18 0.604 -3.16 1 94.06 8 ASN B C 1
ATOM 1051 O O . ASN B 1 8 ? 4.051 0.948 -3.514 1 94.06 8 ASN B O 1
ATOM 1055 N N . LEU B 1 9 ? 6.141 1.429 -3.023 1 95.25 9 LEU B N 1
ATOM 1056 C CA . LEU B 1 9 ? 6.117 2.82 -3.459 1 95.25 9 LEU B CA 1
ATOM 1057 C C . LEU B 1 9 ? 7.172 3.076 -4.527 1 95.25 9 LEU B C 1
ATOM 1059 O O . LEU B 1 9 ? 8.109 2.289 -4.68 1 95.25 9 LEU B O 1
ATOM 1063 N N . PHE B 1 10 ? 7 4.156 -5.23 1 94.88 10 PHE B N 1
ATOM 1064 C CA . PHE B 1 10 ? 8.047 4.578 -6.156 1 94.88 10 PHE B CA 1
ATOM 1065 C C . PHE B 1 10 ? 9.242 5.148 -5.398 1 94.88 10 PHE B C 1
ATOM 1067 O O . PHE B 1 10 ? 9.078 6.02 -4.543 1 94.88 10 PHE B O 1
ATOM 1074 N N . GLY B 1 11 ? 10.383 4.629 -5.711 1 95.19 11 GLY B N 1
ATOM 1075 C CA . GLY B 1 11 ? 11.578 5.039 -4.984 1 95.19 11 GLY B CA 1
ATOM 1076 C C . GLY B 1 11 ? 12.516 5.898 -5.809 1 95.19 11 GLY B C 1
ATOM 1077 O O . GLY B 1 11 ? 13.609 6.25 -5.355 1 95.19 11 GLY B O 1
ATOM 1078 N N . GLY B 1 12 ? 12.047 6.172 -7.137 1 93.31 12 GLY B N 1
ATOM 1079 C CA . GLY B 1 12 ? 12.906 6.969 -7.996 1 93.31 12 GLY B CA 1
ATOM 1080 C C . GLY B 1 12 ? 14.062 6.18 -8.578 1 93.31 12 GLY B C 1
ATOM 1081 O O . GLY B 1 12 ? 14.039 4.949 -8.586 1 93.31 12 GLY B O 1
ATOM 1082 N N . GLU B 1 13 ? 15.07 6.93 -9.102 1 93.38 13 GLU B N 1
ATOM 1083 C CA . GLU B 1 13 ? 16.234 6.312 -9.75 1 93.38 13 GLU B CA 1
ATOM 1084 C C . GLU B 1 13 ? 17.141 5.652 -8.727 1 93.38 13 GLU B C 1
ATOM 1086 O O . GLU B 1 13 ? 17.75 4.617 -9.008 1 93.38 13 GLU B O 1
ATOM 1091 N N . ASP B 1 14 ? 17.312 6.211 -7.582 1 96.19 14 ASP B N 1
ATOM 1092 C CA . ASP B 1 14 ? 18.047 5.668 -6.441 1 96.19 14 ASP B CA 1
ATOM 1093 C C . ASP B 1 14 ? 17.141 5.539 -5.219 1 96.19 14 ASP B C 1
ATOM 1095 O O . ASP B 1 14 ? 16.906 6.52 -4.512 1 96.19 14 ASP B O 1
ATOM 1099 N N . THR B 1 15 ? 16.656 4.309 -4.965 1 96.88 15 THR B N 1
ATOM 1100 C CA . THR B 1 15 ? 15.617 4.078 -3.957 1 96.88 15 THR B CA 1
ATOM 1101 C C . THR B 1 15 ? 16.172 4.309 -2.553 1 96.88 15 THR B C 1
ATOM 1103 O O . THR B 1 15 ? 15.414 4.48 -1.601 1 96.88 15 THR B O 1
ATOM 1106 N N . ARG B 1 16 ? 17.484 4.352 -2.459 1 97.38 16 ARG B N 1
ATOM 1107 C CA . ARG B 1 16 ? 18.094 4.609 -1.16 1 97.38 16 ARG B CA 1
ATOM 1108 C C . ARG B 1 16 ? 17.734 6.004 -0.656 1 97.38 16 ARG B C 1
ATOM 1110 O O . ARG B 1 16 ? 17.609 6.223 0.552 1 97.38 16 ARG B O 1
ATOM 1117 N N . ILE B 1 17 ? 17.547 6.898 -1.57 1 97.25 17 ILE B N 1
ATOM 1118 C CA . ILE B 1 17 ? 17.234 8.273 -1.205 1 97.25 17 ILE B CA 1
ATOM 1119 C C . ILE B 1 17 ? 15.828 8.344 -0.612 1 97.25 17 ILE B C 1
ATOM 1121 O O . ILE B 1 17 ? 15.625 8.914 0.462 1 97.25 17 ILE B O 1
ATOM 1125 N N . ALA B 1 18 ? 14.922 7.742 -1.261 1 96.06 18 ALA B N 1
ATOM 1126 C CA . ALA B 1 18 ? 13.555 7.695 -0.745 1 96.06 18 ALA B CA 1
ATOM 1127 C C . ALA B 1 18 ? 13.5 6.953 0.587 1 96.06 18 ALA B C 1
ATOM 1129 O O . ALA B 1 18 ? 12.852 7.406 1.53 1 96.06 18 ALA B O 1
ATOM 1130 N N . SER B 1 19 ? 14.117 5.809 0.592 1 97.06 19 SER B N 1
ATOM 1131 C CA . SER B 1 19 ? 14.164 5.023 1.819 1 97.06 19 SER B CA 1
ATOM 1132 C C . SER B 1 19 ? 14.727 5.84 2.98 1 97.06 19 SER B C 1
ATOM 1134 O O . SER B 1 19 ? 14.148 5.848 4.07 1 97.06 19 SER B O 1
ATOM 1136 N N . SER B 1 20 ? 15.812 6.535 2.691 1 96.5 20 SER B N 1
ATOM 1137 C CA . SER B 1 20 ? 16.438 7.367 3.715 1 96.5 20 SER B CA 1
ATOM 1138 C C . SER B 1 20 ? 15.516 8.508 4.137 1 96.5 20 SER B C 1
ATOM 1140 O O . SER B 1 20 ? 15.469 8.867 5.316 1 96.5 20 SER B O 1
ATOM 1142 N N . PHE B 1 21 ? 14.844 9.07 3.236 1 94.06 21 PHE B N 1
ATOM 1143 C CA . PHE B 1 21 ? 13.875 10.133 3.482 1 94.06 21 PHE B CA 1
ATOM 1144 C C . PHE B 1 21 ? 12.805 9.672 4.461 1 94.06 21 PHE B C 1
ATOM 1146 O O . PHE B 1 21 ? 12.562 10.32 5.477 1 94.06 21 PHE B O 1
ATOM 1153 N N . TYR B 1 22 ? 12.219 8.547 4.234 1 93.88 22 TYR B N 1
ATOM 1154 C CA . TYR B 1 22 ? 11.164 8.016 5.09 1 93.88 22 TYR B CA 1
ATOM 1155 C C . TYR B 1 22 ? 11.727 7.57 6.434 1 93.88 22 TYR B C 1
ATOM 1157 O O . TYR B 1 22 ? 11.086 7.742 7.473 1 93.88 22 TYR B O 1
ATOM 1165 N N . LYS B 1 23 ? 12.883 6.965 6.387 1 93.5 23 LYS B N 1
ATOM 1166 C CA . LYS B 1 23 ? 13.555 6.566 7.621 1 93.5 23 LYS B CA 1
ATOM 1167 C C . LYS B 1 23 ? 13.742 7.762 8.555 1 93.5 23 LYS B C 1
ATOM 1169 O O . LYS B 1 23 ? 13.453 7.676 9.75 1 93.5 23 LYS B O 1
ATOM 1174 N N . ARG B 1 24 ? 14.234 8.766 8.039 1 90.56 24 ARG B N 1
ATOM 1175 C CA . ARG B 1 24 ? 14.461 9.984 8.805 1 90.56 24 ARG B CA 1
ATOM 1176 C C . ARG B 1 24 ? 13.156 10.555 9.344 1 90.56 24 ARG B C 1
ATOM 1178 O O . ARG B 1 24 ? 13.086 10.977 10.5 1 90.56 24 ARG B O 1
ATOM 1185 N N . LEU B 1 25 ? 12.133 10.57 8.562 1 87.25 25 LEU B N 1
ATOM 1186 C CA . LEU B 1 25 ? 10.883 11.227 8.914 1 87.25 25 LEU B CA 1
ATOM 1187 C C . LEU B 1 25 ? 10.086 10.383 9.906 1 87.25 25 LEU B C 1
ATOM 1189 O O . LEU B 1 25 ? 9.445 10.922 10.812 1 87.25 25 LEU B O 1
ATOM 1193 N N . PHE B 1 26 ? 10.086 9.062 9.711 1 87.81 26 PHE B N 1
ATOM 1194 C CA . PHE B 1 26 ? 9.133 8.25 10.453 1 87.81 26 PHE B CA 1
ATOM 1195 C C . PHE B 1 26 ? 9.852 7.328 11.438 1 87.81 26 PHE B C 1
ATOM 1197 O O . PHE B 1 26 ? 9.211 6.656 12.25 1 87.81 26 PHE B O 1
ATOM 1204 N N . GLY B 1 27 ? 11.125 7.281 11.328 1 88.31 27 GLY B N 1
ATOM 1205 C CA . GLY B 1 27 ? 11.906 6.461 12.242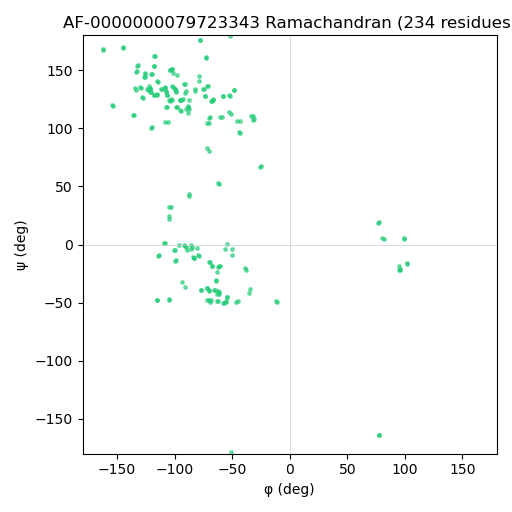 1 88.31 27 GLY B CA 1
ATOM 1206 C C . GLY B 1 27 ? 11.836 4.977 11.922 1 88.31 27 GLY B C 1
ATOM 1207 O O . GLY B 1 27 ? 12.039 4.137 12.797 1 88.31 27 GLY B O 1
ATOM 1208 N N . TRP B 1 28 ? 11.453 4.668 10.758 1 92.81 28 TRP B N 1
ATOM 1209 C CA . TRP B 1 28 ? 11.375 3.27 10.344 1 92.81 28 TRP B CA 1
ATOM 1210 C C . TRP B 1 28 ? 12.773 2.691 10.133 1 92.81 28 TRP B C 1
ATOM 1212 O O . TRP B 1 28 ? 13.742 3.436 9.977 1 92.81 28 TRP B O 1
ATOM 1222 N N . LYS B 1 29 ? 12.836 1.368 10.164 1 96.06 29 LYS B N 1
ATOM 1223 C CA . LYS B 1 29 ? 14.141 0.714 10.141 1 96.06 29 LYS B CA 1
ATOM 1224 C C . LYS B 1 29 ? 14.477 0.187 8.75 1 96.06 29 LYS B C 1
ATOM 1226 O O . LYS B 1 29 ? 13.641 -0.466 8.117 1 96.06 29 LYS B O 1
ATOM 1231 N N . SER B 1 30 ? 15.672 0.404 8.328 1 96.69 30 SER B N 1
ATOM 1232 C CA . SER B 1 30 ? 16.125 -0.1 7.039 1 96.69 30 SER B CA 1
ATOM 1233 C C . SER B 1 30 ? 16.375 -1.604 7.09 1 96.69 30 SER B C 1
ATOM 1235 O O . SER B 1 30 ? 17.031 -2.102 8.008 1 96.69 30 SER B O 1
ATOM 1237 N N . VAL B 1 31 ? 15.914 -2.324 6.137 1 95.56 31 VAL B N 1
ATOM 1238 C CA . VAL B 1 31 ? 16.078 -3.771 6.043 1 95.56 31 VAL B CA 1
ATOM 1239 C C . VAL B 1 31 ? 16.922 -4.117 4.816 1 95.56 31 VAL B C 1
ATOM 1241 O O . VAL B 1 31 ? 17.828 -4.953 4.895 1 95.56 31 VAL B O 1
ATOM 1244 N N . VAL B 1 32 ? 16.625 -3.584 3.727 1 93.75 32 VAL B N 1
ATOM 1245 C CA . VAL B 1 32 ? 17.344 -3.746 2.465 1 93.75 32 VAL B CA 1
ATOM 1246 C C . VAL B 1 32 ? 17.641 -2.377 1.857 1 93.75 32 VAL B C 1
ATOM 1248 O O . VAL B 1 32 ? 16.781 -1.482 1.886 1 93.75 32 VAL B O 1
ATOM 1251 N N . GLU B 1 33 ? 18.844 -2.195 1.409 1 95.25 33 GLU B N 1
ATOM 1252 C CA . GLU B 1 33 ? 19.203 -0.946 0.747 1 95.25 33 GLU B CA 1
ATOM 1253 C C . GLU B 1 33 ? 20.016 -1.208 -0.518 1 95.25 33 GLU B C 1
ATOM 1255 O O . GLU B 1 33 ? 21.109 -1.763 -0.452 1 95.25 33 GLU B O 1
ATOM 1260 N N . SER B 1 34 ? 19.406 -0.92 -1.562 1 94.06 34 SER B N 1
ATOM 1261 C CA . SER B 1 34 ? 20.094 -0.948 -2.85 1 94.06 34 SER B CA 1
ATOM 1262 C C . SER B 1 34 ? 19.578 0.145 -3.777 1 94.06 34 SER B C 1
ATOM 1264 O O . SER B 1 34 ? 18.562 0.784 -3.486 1 94.06 34 SER B O 1
ATOM 1266 N N . GLU B 1 35 ? 20.297 0.297 -4.852 1 93.94 35 GLU B N 1
ATOM 1267 C CA . GLU B 1 35 ? 19.922 1.349 -5.789 1 93.94 35 GLU B CA 1
ATOM 1268 C C . GLU B 1 35 ? 18.531 1.096 -6.363 1 93.94 35 GLU B C 1
ATOM 1270 O O . GLU B 1 35 ? 17.734 2.027 -6.512 1 93.94 35 GLU B O 1
ATOM 1275 N N . GLY B 1 36 ? 18.156 -0.081 -6.676 1 91.25 36 GLY B N 1
ATOM 1276 C CA . GLY B 1 36 ? 16.922 -0.389 -7.359 1 91.25 36 GLY B CA 1
ATOM 1277 C C . GLY B 1 36 ? 15.828 -0.87 -6.426 1 91.25 36 GLY B C 1
ATOM 1278 O O . GLY B 1 36 ? 14.648 -0.905 -6.797 1 91.25 36 GLY B O 1
ATOM 1279 N N . HIS B 1 37 ? 16.188 -1.222 -5.211 1 92.75 37 HIS B N 1
ATOM 1280 C CA . HIS B 1 37 ? 15.258 -1.843 -4.277 1 92.75 37 HIS B CA 1
ATOM 1281 C C . HIS B 1 37 ? 15.656 -1.567 -2.834 1 92.75 37 HIS B C 1
ATOM 1283 O O . HIS B 1 37 ? 16.75 -1.951 -2.402 1 92.75 37 HIS B O 1
ATOM 1289 N N . SER B 1 38 ? 14.797 -0.912 -2.076 1 95.94 38 SER B N 1
ATOM 1290 C CA . SER B 1 38 ? 15.008 -0.663 -0.655 1 95.94 38 SER B CA 1
ATOM 1291 C C . SER B 1 38 ? 13.766 -0.996 0.158 1 95.94 38 SER B C 1
ATOM 1293 O O . SER B 1 38 ? 12.641 -0.842 -0.326 1 95.94 38 SER B O 1
ATOM 1295 N N . GLU B 1 39 ? 13.953 -1.411 1.354 1 96.44 39 GLU B N 1
ATOM 1296 C CA . GLU B 1 39 ? 12.852 -1.8 2.234 1 96.44 39 GLU B CA 1
ATOM 1297 C C . GLU B 1 39 ? 13.031 -1.203 3.629 1 96.44 39 GLU B C 1
ATOM 1299 O O . GLU B 1 39 ? 14.117 -1.258 4.199 1 96.44 39 GLU B O 1
ATOM 1304 N N . LEU B 1 40 ? 11.961 -0.681 4.102 1 96.81 40 LEU B N 1
ATOM 1305 C CA . LEU B 1 40 ? 11.891 -0.223 5.488 1 96.81 40 LEU B CA 1
ATOM 1306 C C . LEU B 1 40 ? 10.883 -1.04 6.277 1 96.81 40 LEU B C 1
ATOM 1308 O O . LEU B 1 40 ? 9.812 -1.378 5.766 1 96.81 40 LEU B O 1
ATOM 1312 N N . PHE B 1 41 ? 11.25 -1.312 7.457 1 94.81 41 PHE B N 1
ATOM 1313 C CA . PHE B 1 41 ? 10.32 -1.933 8.391 1 94.81 41 PHE B CA 1
ATOM 1314 C C . PHE B 1 41 ? 9.641 -0.879 9.266 1 94.81 41 PHE B C 1
ATOM 1316 O O . PHE B 1 41 ? 10.32 -0.0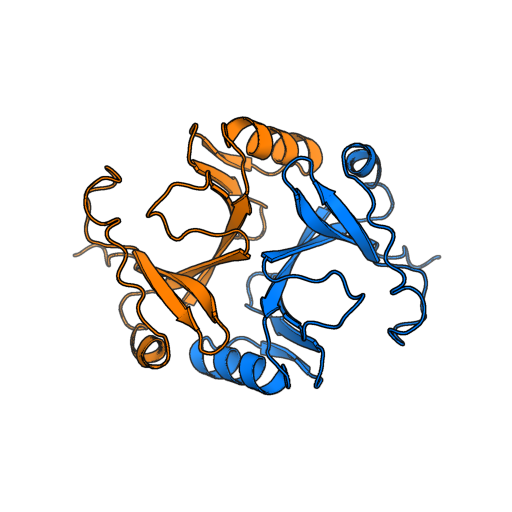64 9.898 1 94.81 41 PHE B O 1
ATOM 1323 N N . THR B 1 42 ? 8.305 -0.84 9.289 1 90.75 42 THR B N 1
ATOM 1324 C CA . THR B 1 42 ? 7.551 0.201 9.977 1 90.75 42 THR B CA 1
ATOM 1325 C C . THR B 1 42 ? 7.422 -0.119 11.461 1 90.75 42 THR B C 1
ATOM 1327 O O . THR B 1 42 ? 7.051 0.746 12.258 1 90.75 42 THR B O 1
ATOM 1330 N N . GLY B 1 43 ? 7.754 -1.366 11.969 1 83.19 43 GLY B N 1
ATOM 1331 C CA . GLY B 1 43 ? 7.602 -1.765 13.359 1 83.19 43 GLY B CA 1
ATOM 1332 C C . GLY B 1 43 ? 6.301 -2.49 13.633 1 83.19 43 GLY B C 1
ATOM 1333 O O . GLY B 1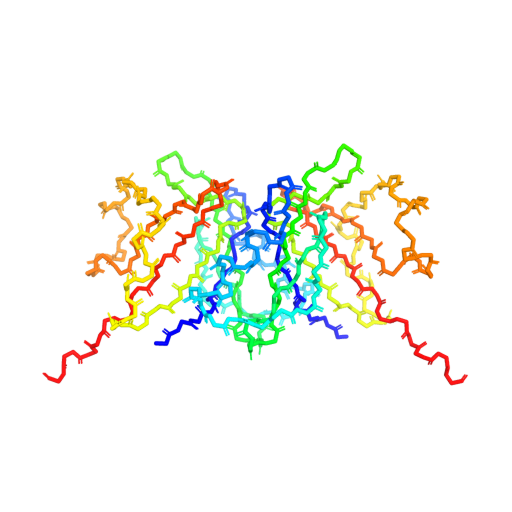 43 ? 6.148 -3.137 14.672 1 83.19 43 GLY B O 1
ATOM 1334 N N . GLU B 1 44 ? 5.27 -2.414 12.82 1 77.94 44 GLU B N 1
ATOM 1335 C CA . GLU B 1 44 ? 3.984 -3.078 13.008 1 77.94 44 GLU B CA 1
ATOM 1336 C C . GLU B 1 44 ? 3.85 -4.281 12.07 1 77.94 44 GLU B C 1
ATOM 1338 O O . GLU B 1 44 ? 2.756 -4.574 11.586 1 77.94 44 GLU B O 1
ATOM 1343 N N . GLY B 1 45 ? 5.012 -4.906 11.797 1 77.38 45 GLY B N 1
ATOM 1344 C CA . GLY B 1 45 ? 4.98 -6.129 11.016 1 77.38 45 GLY B CA 1
ATOM 1345 C C . GLY B 1 45 ? 4.887 -5.879 9.516 1 77.38 45 GLY B C 1
ATOM 1346 O O . GLY B 1 45 ? 4.688 -6.812 8.742 1 77.38 45 GLY B O 1
ATOM 1347 N N . MET B 1 46 ? 4.953 -4.648 9.133 1 85.5 46 MET B N 1
ATOM 1348 C CA . MET B 1 46 ? 4.793 -4.305 7.723 1 85.5 46 MET B CA 1
ATOM 1349 C C . MET B 1 46 ? 6.059 -3.648 7.176 1 85.5 46 MET B C 1
ATOM 1351 O O . MET B 1 46 ? 6.832 -3.055 7.93 1 85.5 46 MET B O 1
ATOM 1355 N N . ARG B 1 47 ? 6.223 -3.807 5.883 1 92.81 47 ARG B N 1
ATOM 1356 C CA . ARG B 1 47 ? 7.352 -3.186 5.195 1 92.81 47 ARG B CA 1
ATOM 1357 C C . ARG B 1 47 ? 6.867 -2.227 4.109 1 92.81 47 ARG B C 1
ATOM 1359 O O . ARG B 1 47 ? 5.844 -2.473 3.469 1 92.81 47 ARG B O 1
ATOM 1366 N N . ILE B 1 48 ? 7.621 -1.226 3.953 1 95.31 48 ILE B N 1
ATOM 1367 C CA . ILE B 1 48 ? 7.512 -0.365 2.779 1 95.31 48 ILE B CA 1
ATOM 1368 C C . ILE B 1 48 ? 8.664 -0.657 1.817 1 95.31 48 ILE B C 1
ATOM 1370 O O . ILE B 1 48 ? 9.828 -0.629 2.209 1 95.31 48 ILE B O 1
ATOM 1374 N N . VAL B 1 49 ? 8.305 -0.979 0.64 1 94.88 49 VAL B N 1
ATOM 1375 C CA . VAL B 1 49 ? 9.305 -1.257 -0.386 1 94.88 49 VAL B CA 1
ATOM 1376 C C . VAL B 1 49 ? 9.359 -0.101 -1.382 1 94.88 49 VAL B C 1
ATOM 1378 O O . VAL B 1 49 ? 8.328 0.367 -1.857 1 94.88 49 VAL B O 1
ATOM 1381 N N . PHE B 1 50 ? 10.531 0.379 -1.613 1 95.88 50 PHE B N 1
ATOM 1382 C CA . PHE B 1 50 ? 10.773 1.347 -2.674 1 95.88 50 PHE B CA 1
ATOM 1383 C C . PHE B 1 50 ? 11.422 0.674 -3.881 1 95.88 50 PHE B C 1
ATOM 1385 O O . PHE B 1 50 ? 12.445 -0.001 -3.75 1 95.88 50 PHE B O 1
ATOM 1392 N N . SER B 1 51 ? 10.781 0.856 -4.953 1 92.5 51 SER B N 1
ATOM 1393 C CA . SER B 1 51 ? 11.32 0.233 -6.156 1 92.5 51 SER B CA 1
ATOM 1394 C C . SER B 1 51 ? 11.523 1.259 -7.266 1 92.5 51 SER B C 1
ATOM 1396 O O . SER B 1 51 ? 10.773 2.23 -7.363 1 92.5 51 SER B O 1
ATOM 1398 N N . ARG B 1 52 ? 12.547 0.947 -7.996 1 90.12 52 ARG B N 1
ATOM 1399 C CA . ARG B 1 52 ? 12.734 1.659 -9.258 1 90.12 52 ARG B CA 1
ATOM 1400 C C . ARG B 1 52 ? 11.875 1.055 -10.359 1 90.12 52 ARG B C 1
ATOM 1402 O O . ARG B 1 52 ? 11.711 -0.165 -10.43 1 90.12 52 ARG B O 1
ATOM 1409 N N . ILE B 1 53 ? 11.18 1.925 -11.117 1 79.44 53 ILE B N 1
ATOM 1410 C CA . ILE B 1 53 ? 10.422 1.374 -12.234 1 79.44 53 ILE B CA 1
ATOM 1411 C C . ILE B 1 53 ? 11.383 0.878 -13.312 1 79.44 53 ILE B C 1
ATOM 1413 O O . ILE B 1 53 ? 12.25 1.626 -13.773 1 79.44 53 ILE B O 1
ATOM 1417 N N . LYS B 1 54 ? 11.445 -0.363 -13.43 1 72.56 54 LYS B N 1
ATOM 1418 C CA . LYS B 1 54 ? 12.227 -0.956 -14.516 1 72.56 54 LYS B CA 1
ATOM 1419 C C . LYS B 1 54 ? 11.328 -1.564 -15.578 1 72.56 54 LYS B C 1
ATOM 1421 O O . LYS B 1 54 ? 10.305 -2.182 -15.258 1 72.56 54 LYS B O 1
ATOM 1426 N N . PRO B 1 55 ? 11.773 -1.216 -16.781 1 70.12 55 PRO B N 1
ATOM 1427 C CA . PRO B 1 55 ? 11.008 -1.891 -17.828 1 70.12 55 PRO B CA 1
ATOM 1428 C C . PRO B 1 55 ? 10.945 -3.402 -17.641 1 70.12 55 PRO B C 1
ATOM 1430 O O . PRO B 1 55 ? 11.945 -4.031 -17.281 1 70.12 55 PRO B O 1
ATOM 1433 N N . GLY B 1 56 ? 9.82 -4.062 -17.656 1 63.16 56 GLY B N 1
ATOM 1434 C CA . GLY B 1 56 ? 9.664 -5.504 -17.531 1 63.16 56 GLY B CA 1
ATOM 1435 C C . GLY B 1 56 ? 9.383 -5.941 -16.109 1 63.16 56 GLY B C 1
ATOM 1436 O O . GLY B 1 56 ? 9.102 -7.117 -15.852 1 63.16 56 GLY B O 1
ATOM 1437 N N . CYS B 1 57 ? 9.781 -5.027 -15.164 1 64.38 57 CYS B N 1
ATOM 1438 C CA . CYS B 1 57 ? 9.461 -5.387 -13.789 1 64.38 57 CYS B CA 1
ATOM 1439 C C . CYS B 1 57 ? 8.07 -4.883 -13.406 1 64.38 57 CYS B C 1
ATOM 1441 O O . CYS B 1 57 ? 7.777 -3.693 -13.539 1 64.38 57 CYS B O 1
ATOM 1443 N N . ASN B 1 58 ? 7.27 -5.695 -13.109 1 64.69 58 ASN B N 1
ATOM 1444 C CA . ASN B 1 58 ? 5.871 -5.379 -12.844 1 64.69 58 ASN B CA 1
ATOM 1445 C C . ASN B 1 58 ? 5.652 -4.996 -11.383 1 64.69 58 ASN B C 1
ATOM 1447 O O . ASN B 1 58 ? 4.832 -5.605 -10.688 1 64.69 58 ASN B O 1
ATOM 1451 N N . VAL B 1 59 ? 6.52 -4.254 -10.898 1 72.94 59 VAL B N 1
ATOM 1452 C CA . VAL B 1 59 ? 6.215 -3.729 -9.57 1 72.94 59 VAL B CA 1
ATOM 1453 C C . VAL B 1 59 ? 5.84 -2.252 -9.672 1 72.94 59 VAL B C 1
ATOM 1455 O O . VAL B 1 59 ? 6.66 -1.423 -10.078 1 72.94 59 VAL B O 1
ATOM 1458 N N . ASP B 1 60 ? 4.605 -1.921 -9.555 1 80.94 60 ASP B N 1
ATOM 1459 C CA . ASP B 1 60 ? 4.094 -0.554 -9.562 1 80.94 60 ASP B CA 1
ATOM 1460 C C . ASP B 1 60 ? 3.764 -0.081 -8.148 1 80.94 60 ASP B C 1
ATOM 1462 O O . ASP B 1 60 ? 3.541 -0.896 -7.254 1 80.94 60 ASP B O 1
ATOM 1466 N N . PRO B 1 61 ? 3.908 1.257 -8.016 1 86.38 61 PRO B N 1
ATOM 1467 C CA . PRO B 1 61 ? 3.408 1.763 -6.734 1 86.38 61 PRO B CA 1
ATOM 1468 C C . PRO B 1 61 ? 2.008 1.25 -6.402 1 86.38 61 PRO B C 1
ATOM 1470 O O . PRO B 1 61 ? 1.151 1.171 -7.285 1 86.38 61 PRO B O 1
ATOM 1473 N N . GLY B 1 62 ? 1.884 0.809 -5.211 1 89.44 62 GLY B N 1
ATOM 1474 C CA . GLY B 1 62 ? 0.598 0.271 -4.797 1 89.44 62 GLY B CA 1
ATOM 1475 C C . GLY B 1 62 ? 0.562 -1.246 -4.785 1 89.44 62 GLY B C 1
ATOM 1476 O O . GLY B 1 62 ? -0.348 -1.846 -4.207 1 89.44 62 GLY B O 1
ATOM 1477 N N . THR B 1 63 ? 1.529 -1.919 -5.453 1 91.06 63 THR B N 1
ATOM 1478 C CA . THR B 1 63 ? 1.616 -3.373 -5.379 1 91.06 63 THR B CA 1
ATOM 1479 C C . THR B 1 63 ? 1.768 -3.834 -3.934 1 91.06 63 THR B C 1
ATOM 1481 O O . THR B 1 63 ? 2.594 -3.303 -3.189 1 91.06 63 THR B O 1
ATOM 1484 N N . ILE B 1 64 ? 0.903 -4.746 -3.568 1 93 64 ILE B N 1
ATOM 1485 C CA . ILE B 1 64 ? 1.062 -5.32 -2.236 1 93 64 ILE B CA 1
ATOM 1486 C C . ILE B 1 64 ? 1.668 -6.719 -2.346 1 93 64 ILE B C 1
ATOM 1488 O O . ILE B 1 64 ? 1.504 -7.395 -3.363 1 93 64 ILE B O 1
ATOM 1492 N N . THR B 1 65 ? 2.396 -7.094 -1.331 1 90.94 65 THR B N 1
ATOM 1493 C CA . THR B 1 65 ? 2.957 -8.438 -1.243 1 90.94 65 THR B CA 1
ATOM 1494 C C . THR B 1 65 ? 2.355 -9.195 -0.065 1 90.94 65 THR B C 1
ATOM 1496 O O . THR B 1 65 ? 2.293 -8.68 1.051 1 90.94 65 THR B O 1
ATOM 1499 N N . LEU B 1 66 ? 1.912 -10.336 -0.378 1 88.75 66 LEU B N 1
ATOM 1500 C CA . LEU B 1 66 ? 1.408 -11.25 0.638 1 88.75 66 LEU B CA 1
ATOM 1501 C C . LEU B 1 66 ? 2.328 -12.461 0.784 1 88.75 66 LEU B C 1
ATOM 1503 O O . LEU B 1 66 ? 2.824 -12.992 -0.211 1 88.75 66 LEU B O 1
ATOM 1507 N N . GLU B 1 67 ? 2.566 -12.727 2 1 86.12 67 GLU B N 1
ATOM 1508 C CA . GLU B 1 67 ? 3.301 -13.945 2.303 1 86.12 67 GLU B CA 1
ATOM 1509 C C . GLU B 1 67 ? 2.35 -15.102 2.617 1 86.12 67 GLU B C 1
ATOM 1511 O O . GLU B 1 67 ? 1.461 -14.961 3.459 1 86.12 67 GLU B O 1
ATOM 1516 N N . VAL B 1 68 ? 2.531 -16.109 1.891 1 80.94 68 VAL B N 1
ATOM 1517 C CA . VAL B 1 68 ? 1.633 -17.25 2.049 1 80.94 68 VAL B CA 1
ATOM 1518 C C . VAL B 1 68 ? 2.436 -18.5 2.422 1 80.94 68 VAL B C 1
ATOM 1520 O O . VAL B 1 68 ? 3.521 -18.719 1.886 1 80.94 68 VAL B O 1
ATOM 1523 N N . ASP B 1 69 ? 1.847 -19.125 3.389 1 75.25 69 ASP B N 1
ATOM 1524 C CA . ASP B 1 69 ? 2.43 -20.422 3.707 1 75.25 69 ASP B CA 1
ATOM 1525 C C . ASP B 1 69 ? 1.986 -21.484 2.703 1 75.25 69 ASP B C 1
ATOM 1527 O O . ASP B 1 69 ? 0.973 -21.312 2.021 1 75.25 69 ASP B O 1
ATOM 1531 N N . GLY B 1 70 ? 2.768 -22.422 2.344 1 63.75 70 GLY B N 1
ATOM 1532 C CA . GLY B 1 70 ? 2.66 -23.438 1.305 1 63.75 70 GLY B CA 1
ATOM 1533 C C . GLY B 1 70 ? 1.243 -23.938 1.112 1 63.75 70 GLY B C 1
ATOM 1534 O O . GLY B 1 70 ? 0.804 -24.156 -0.019 1 63.75 70 GLY B O 1
ATOM 1535 N N . ASP B 1 71 ? 0.444 -24.188 2.021 1 60.22 71 ASP B N 1
ATOM 1536 C CA . ASP B 1 71 ? -0.83 -24.891 1.873 1 60.22 71 ASP B CA 1
ATOM 1537 C C . ASP B 1 71 ? -1.94 -23.922 1.466 1 60.22 71 ASP B C 1
ATOM 1539 O O . ASP B 1 71 ? -3.043 -24.344 1.115 1 60.22 71 ASP B O 1
ATOM 1543 N N . SER B 1 72 ? -1.64 -22.688 1.359 1 59.44 72 SER B N 1
ATOM 1544 C CA . SER B 1 72 ? -2.729 -21.734 1.259 1 59.44 72 SER B CA 1
ATOM 1545 C C . SER B 1 72 ? -2.885 -21.219 -0.171 1 59.44 72 SER B C 1
ATOM 1547 O O . SER B 1 72 ? -3.635 -20.266 -0.419 1 59.44 72 SER B O 1
ATOM 1549 N N . GLU B 1 73 ? -2.445 -21.859 -1.236 1 60.97 73 GLU B N 1
ATOM 1550 C CA . GLU B 1 73 ? -2.414 -21.297 -2.586 1 60.97 73 GLU B CA 1
ATOM 1551 C C . GLU B 1 73 ? -3.764 -21.453 -3.279 1 60.97 73 GLU B C 1
ATOM 1553 O O . GLU B 1 73 ? -4 -20.859 -4.332 1 60.97 73 GLU B O 1
ATOM 1558 N N . GLN B 1 74 ? -4.648 -22.219 -2.711 1 61.06 74 GLN B N 1
ATOM 1559 C CA . GLN B 1 74 ? -5.914 -22.516 -3.375 1 61.06 74 GLN B CA 1
ATOM 1560 C C . GLN B 1 74 ? -6.711 -21.234 -3.621 1 61.06 74 GLN B C 1
ATOM 1562 O O . GLN B 1 74 ? -7.508 -21.156 -4.559 1 61.06 74 GLN B O 1
ATOM 1567 N N . PHE B 1 75 ? -6.387 -20.219 -2.932 1 63.91 75 PHE B N 1
ATOM 1568 C CA . PHE B 1 75 ? -7.203 -19.016 -3.037 1 63.91 75 PHE B CA 1
ATOM 1569 C C . PHE B 1 75 ? -6.754 -18.156 -4.215 1 63.91 75 PHE B C 1
ATOM 1571 O O . PHE B 1 75 ? -7.484 -17.266 -4.656 1 63.91 75 PHE B O 1
ATOM 1578 N N . LEU B 1 76 ? -5.723 -18.594 -4.945 1 74.06 76 LEU B N 1
ATOM 1579 C CA . LEU B 1 76 ? -5.129 -17.719 -5.945 1 74.06 76 LEU B CA 1
ATOM 1580 C C . LEU B 1 76 ? -5.695 -18 -7.332 1 74.06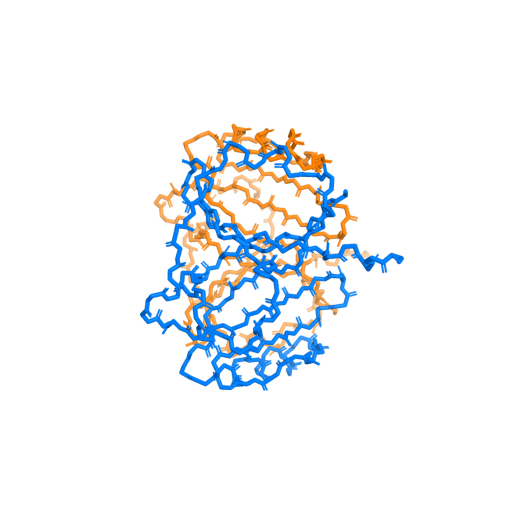 76 LEU B C 1
ATOM 1582 O O . LEU B 1 76 ? -5.371 -17.312 -8.297 1 74.06 76 LEU B O 1
ATOM 1586 N N . SER B 1 77 ? -6.605 -18.984 -7.332 1 74.38 77 SER B N 1
ATOM 1587 C CA . SER B 1 77 ? -7.18 -19.312 -8.625 1 74.38 77 SER B CA 1
ATOM 1588 C C . SER B 1 77 ? -8.039 -18.188 -9.172 1 74.38 77 SER B C 1
ATOM 1590 O O . SER B 1 77 ? -8.305 -18.109 -10.375 1 74.38 77 SER B O 1
ATOM 1592 N N . GLU B 1 78 ? -8.445 -17.312 -8.352 1 78.56 78 GLU B N 1
ATOM 1593 C CA . GLU B 1 78 ? -9.305 -16.203 -8.781 1 78.56 78 GLU B CA 1
ATOM 1594 C C . GLU B 1 78 ? -8.477 -14.992 -9.18 1 78.56 78 GLU B C 1
ATOM 1596 O O . GLU B 1 78 ? -9.023 -13.992 -9.656 1 78.56 78 GLU B O 1
ATOM 1601 N N . PHE B 1 79 ? -7.184 -15.125 -9.047 1 79.44 79 PHE B N 1
ATOM 1602 C CA . PHE B 1 79 ? -6.258 -14.094 -9.5 1 79.44 79 PHE B CA 1
ATOM 1603 C C . PHE B 1 79 ? -5.688 -14.438 -10.875 1 79.44 79 PHE B C 1
ATOM 1605 O O . PHE B 1 79 ? -5.59 -15.617 -11.227 1 79.44 79 PHE B O 1
ATOM 1612 N N . ARG B 1 80 ? -5.465 -13.375 -11.648 1 79.25 80 ARG B N 1
ATOM 1613 C CA . ARG B 1 80 ? -4.762 -13.602 -12.906 1 79.25 80 ARG B CA 1
ATOM 1614 C C . ARG B 1 80 ? -3.25 -13.539 -12.703 1 79.25 80 ARG B C 1
ATOM 1616 O O . ARG B 1 80 ? -2.715 -12.5 -12.305 1 79.25 80 ARG B O 1
ATOM 1623 N N . LYS B 1 81 ? -2.713 -14.656 -12.969 1 78 81 LYS B N 1
ATOM 1624 C CA . LYS B 1 81 ? -1.256 -14.703 -12.875 1 78 81 LYS B CA 1
ATOM 1625 C C . LYS B 1 81 ? -0.608 -13.836 -13.945 1 78 81 LYS B C 1
ATOM 1627 O O . LYS B 1 81 ? -1.036 -13.844 -15.102 1 78 81 LYS B O 1
ATOM 1632 N N . GLU B 1 82 ? 0.233 -12.93 -13.422 1 71.69 82 GLU B N 1
ATOM 1633 C CA . GLU B 1 82 ? 0.991 -12.141 -14.391 1 71.69 82 GLU B CA 1
ATOM 1634 C C . GLU B 1 82 ? 2.293 -12.844 -14.773 1 71.69 82 GLU B C 1
ATOM 1636 O O . GLU B 1 82 ? 2.963 -13.422 -13.914 1 71.69 82 GLU B O 1
ATOM 1641 N N . GLU B 1 83 ? 2.406 -13.273 -15.984 1 59 83 GLU B N 1
ATOM 1642 C CA . GLU B 1 83 ? 3.645 -13.883 -16.453 1 59 83 GLU B CA 1
ATOM 1643 C C . GLU B 1 83 ? 4.758 -12.852 -16.578 1 59 83 GLU B C 1
ATOM 1645 O O . GLU B 1 83 ? 4.574 -11.805 -17.203 1 59 83 GLU B O 1
ATOM 1650 N N . TYR B 1 84 ? 5.344 -12.539 -15.57 1 51.78 84 TYR B N 1
ATOM 1651 C CA . TYR B 1 84 ? 6.461 -11.617 -15.766 1 51.78 84 TYR B CA 1
ATOM 1652 C C . TYR B 1 84 ? 7.75 -12.375 -16.062 1 51.78 84 TYR B C 1
ATOM 1654 O O . TYR B 1 84 ? 7.953 -13.484 -15.562 1 51.78 84 TYR B O 1
ATOM 1662 N N . GLU B 1 85 ? 8.336 -12.016 -17.172 1 44.53 85 GLU B N 1
ATOM 1663 C CA . GLU B 1 85 ? 9.695 -12.438 -17.5 1 44.53 85 GLU B CA 1
ATOM 1664 C C . GLU B 1 85 ? 10.656 -12.172 -16.344 1 44.53 85 GLU B C 1
ATOM 1666 O O . GLU B 1 85 ? 11.875 -12.242 -16.516 1 44.53 85 GLU B O 1
ATOM 1671 N N . THR B 1 86 ? 10.281 -11.641 -15.422 1 43.84 86 THR B N 1
ATOM 1672 C CA . THR B 1 86 ? 11.344 -11.344 -14.469 1 43.84 86 THR B CA 1
ATOM 1673 C C . THR B 1 86 ? 12.094 -12.609 -14.07 1 43.84 86 THR B C 1
ATOM 1675 O O . THR B 1 86 ? 12.844 -12.617 -13.094 1 43.84 86 THR B O 1
ATOM 1678 N N . GLU B 1 87 ? 11.727 -13.766 -14.492 1 41.94 87 GLU B N 1
ATOM 1679 C CA . GLU B 1 87 ? 12.492 -14.875 -13.93 1 41.94 87 GLU B CA 1
ATOM 1680 C C . GLU B 1 87 ? 13.992 -14.594 -13.977 1 41.94 87 GLU B C 1
ATOM 1682 O O . GLU B 1 87 ? 14.758 -15.141 -13.18 1 41.94 87 GLU B O 1
ATOM 1687 N N . LYS B 1 88 ? 14.5 -14.188 -15.133 1 38.81 88 LYS B N 1
ATOM 1688 C CA . LYS B 1 88 ? 15.906 -14.57 -15.211 1 38.81 88 LYS B CA 1
ATOM 1689 C C . LYS B 1 88 ? 16.75 -13.773 -14.219 1 38.81 88 LYS B C 1
ATOM 1691 O O . LYS B 1 88 ? 17.812 -14.227 -13.797 1 38.81 88 LYS B O 1
ATOM 1696 N N . SER B 1 89 ? 16.641 -12.406 -14.156 1 37.34 89 SER B N 1
ATOM 1697 C CA . SER B 1 89 ? 17.844 -11.695 -13.727 1 37.34 89 SER B CA 1
ATOM 1698 C C . SER B 1 89 ? 17.828 -11.453 -12.219 1 37.34 89 SER B C 1
ATOM 1700 O O . SER B 1 89 ? 18.719 -10.781 -11.688 1 37.34 89 SER B O 1
ATOM 1702 N N . THR B 1 90 ? 16.656 -11.266 -11.609 1 40.22 90 THR B N 1
ATOM 1703 C CA . THR B 1 90 ? 17.047 -10.906 -10.25 1 40.22 90 THR B CA 1
ATOM 1704 C C . THR B 1 90 ? 17.844 -12.039 -9.609 1 40.22 90 THR B C 1
ATOM 1706 O O . THR B 1 90 ? 17.453 -13.203 -9.672 1 40.22 90 THR B O 1
ATOM 1709 N N . PRO B 1 91 ? 19.125 -11.805 -9.414 1 39.53 91 PRO B N 1
ATOM 1710 C CA . PRO B 1 91 ? 19.984 -12.797 -8.766 1 39.53 91 PRO B CA 1
ATOM 1711 C C . PRO B 1 91 ? 19.281 -13.523 -7.617 1 39.53 91 PRO B C 1
ATOM 1713 O O . PRO B 1 91 ? 19.922 -14.289 -6.887 1 39.53 91 PRO B O 1
ATOM 1716 N N . PHE B 1 92 ? 18.25 -12.945 -7.102 1 38.12 92 PHE B N 1
ATOM 1717 C CA . PHE B 1 92 ? 17.797 -13.875 -6.074 1 38.12 92 PHE B CA 1
ATOM 1718 C C . PHE B 1 92 ? 17.375 -15.195 -6.695 1 38.12 92 PHE B C 1
ATOM 1720 O O . PHE B 1 92 ? 16.328 -15.281 -7.352 1 38.12 92 PHE B O 1
ATOM 1727 N N . ASN B 1 93 ? 18.141 -15.922 -7.527 1 36.53 93 ASN B N 1
ATOM 1728 C CA . ASN B 1 93 ? 18.156 -17.266 -8.07 1 36.53 93 ASN B CA 1
ATOM 1729 C C . ASN B 1 93 ? 17.156 -18.172 -7.355 1 36.53 93 ASN B C 1
ATOM 1731 O O . ASN B 1 93 ? 17.078 -19.375 -7.641 1 36.53 93 ASN B O 1
ATOM 1735 N N . THR B 1 94 ? 17.156 -18.203 -5.992 1 39.19 94 THR B N 1
ATOM 1736 C CA . THR B 1 94 ? 16.516 -19.422 -5.523 1 39.1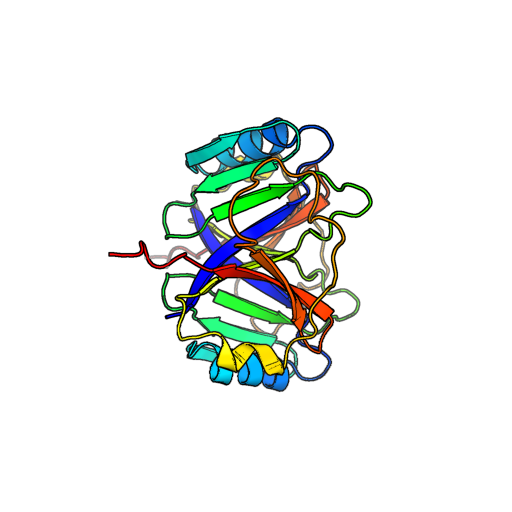9 94 THR B CA 1
ATOM 1737 C C . THR B 1 94 ? 15.141 -19.594 -6.176 1 39.19 94 THR B C 1
ATOM 1739 O O . THR B 1 94 ? 14.586 -18.641 -6.727 1 39.19 94 THR B O 1
ATOM 1742 N N . GLU B 1 95 ? 14.25 -20.688 -5.945 1 44.84 95 GLU B N 1
ATOM 1743 C CA . GLU B 1 95 ? 12.906 -21.188 -6.176 1 44.84 95 GLU B CA 1
ATOM 1744 C C . GLU B 1 95 ? 11.891 -20.047 -6.25 1 44.84 95 GLU B C 1
ATOM 1746 O O . GLU B 1 95 ? 11.969 -19.094 -5.484 1 44.84 95 GLU B O 1
ATOM 1751 N N . GLN B 1 96 ? 11.391 -19.75 -7.387 1 51.03 96 GLN B N 1
ATOM 1752 C CA . GLN B 1 96 ? 10.422 -18.734 -7.793 1 51.03 96 GLN B CA 1
ATOM 1753 C C . GLN B 1 96 ? 9.5 -18.359 -6.633 1 51.03 96 GLN B C 1
ATOM 1755 O O . GLN B 1 96 ? 8.516 -19.047 -6.367 1 51.03 96 GLN B O 1
ATOM 1760 N N . ARG B 1 97 ? 10 -17.734 -5.578 1 62.78 97 ARG B N 1
ATOM 1761 C CA . ARG B 1 97 ? 9.266 -17.625 -4.32 1 62.78 97 ARG B CA 1
ATOM 1762 C C . ARG B 1 97 ? 8.203 -16.531 -4.402 1 62.78 97 ARG B C 1
ATOM 1764 O O . ARG B 1 97 ? 7.203 -16.578 -3.682 1 62.78 97 ARG B O 1
ATOM 1771 N N . TYR B 1 98 ? 8.305 -15.695 -5.621 1 71.62 98 TYR B N 1
ATOM 1772 C CA . TYR B 1 98 ? 7.246 -14.695 -5.754 1 71.62 98 TYR B CA 1
ATOM 1773 C C . TYR B 1 98 ? 6.469 -14.891 -7.051 1 71.62 98 TYR B C 1
ATOM 1775 O O . TYR B 1 98 ? 7.055 -15.195 -8.094 1 71.62 98 TYR B O 1
ATOM 1783 N N . VAL B 1 99 ? 5.25 -14.859 -7.039 1 77.94 99 VAL B N 1
ATOM 1784 C CA . VAL B 1 99 ? 4.379 -14.852 -8.211 1 77.94 99 VAL B CA 1
ATOM 1785 C C . VAL B 1 99 ? 3.518 -13.586 -8.203 1 77.94 99 VAL B C 1
ATOM 1787 O O . VAL B 1 99 ? 2.951 -13.227 -7.168 1 77.94 99 VAL B O 1
ATOM 1790 N N . ALA B 1 100 ? 3.518 -12.945 -9.336 1 83.25 100 ALA B N 1
ATOM 1791 C CA . ALA B 1 100 ? 2.707 -11.742 -9.469 1 83.25 100 ALA B CA 1
ATOM 1792 C C . ALA B 1 100 ? 1.319 -12.062 -10.008 1 83.25 100 ALA B C 1
ATOM 1794 O O . ALA B 1 100 ? 1.18 -12.875 -10.93 1 83.25 100 ALA B O 1
ATOM 1795 N N . TYR B 1 101 ? 0.381 -11.422 -9.414 1 85.69 101 TYR B N 1
ATOM 1796 C CA . TYR B 1 101 ? -1.007 -11.578 -9.836 1 85.69 101 TYR B CA 1
ATOM 1797 C C . TYR B 1 101 ? -1.686 -10.227 -10 1 85.69 101 TYR B C 1
ATOM 1799 O O . TYR B 1 101 ? -1.236 -9.227 -9.43 1 85.69 101 TYR B O 1
ATOM 1807 N N . LEU B 1 102 ? -2.682 -10.234 -10.844 1 89.94 102 LEU B N 1
ATOM 1808 C CA . LEU B 1 102 ? -3.67 -9.164 -10.836 1 89.94 102 LEU B CA 1
ATOM 1809 C C . LEU B 1 102 ? -5 -9.648 -10.266 1 89.94 102 LEU B C 1
ATOM 1811 O O . LEU B 1 102 ? -5.48 -10.727 -10.633 1 89.94 102 LEU B O 1
ATOM 1815 N N . ASP B 1 103 ? -5.492 -8.852 -9.367 1 90.5 103 ASP B N 1
ATOM 1816 C CA . ASP B 1 103 ? -6.848 -9.188 -8.945 1 90.5 103 ASP B CA 1
ATOM 1817 C C . ASP B 1 103 ? -7.871 -8.734 -9.984 1 90.5 103 ASP B C 1
ATOM 1819 O O . ASP B 1 103 ? -7.512 -8.125 -10.992 1 90.5 103 ASP B O 1
ATOM 1823 N N . PRO B 1 104 ? -9.156 -9 -9.859 1 91.44 104 PRO B N 1
ATOM 1824 C CA . PRO B 1 104 ? -10.164 -8.688 -10.875 1 91.44 104 PRO B CA 1
ATOM 1825 C C . PRO B 1 104 ? -10.273 -7.188 -11.148 1 91.44 104 PRO B C 1
ATOM 1827 O O . PRO B 1 104 ? -10.805 -6.789 -12.188 1 91.44 104 PRO B O 1
ATOM 1830 N N . TRP B 1 105 ? -9.812 -6.332 -10.312 1 93.12 105 TRP B N 1
ATOM 1831 C CA . TRP B 1 105 ? -9.93 -4.887 -10.469 1 93.12 105 TRP B CA 1
ATOM 1832 C C . TRP B 1 105 ? -8.633 -4.289 -10.992 1 93.12 105 TRP B C 1
ATOM 1834 O O . TRP B 1 105 ? -8.539 -3.076 -11.195 1 93.12 105 TRP B O 1
ATOM 1844 N N . GLY B 1 106 ? -7.625 -5.109 -11.125 1 90.19 106 GLY B N 1
ATOM 1845 C CA . GLY B 1 106 ? -6.379 -4.648 -11.711 1 90.19 106 GLY B CA 1
ATOM 1846 C C . GLY B 1 106 ? -5.324 -4.301 -10.672 1 90.19 106 GLY B C 1
ATOM 1847 O O . GLY B 1 106 ? -4.27 -3.758 -11.008 1 90.19 106 GLY B O 1
ATOM 1848 N N . ASN B 1 107 ? -5.602 -4.555 -9.383 1 92.12 107 ASN B N 1
ATOM 1849 C CA . ASN B 1 107 ? -4.562 -4.383 -8.375 1 92.12 107 ASN B CA 1
ATOM 1850 C C . ASN B 1 107 ? -3.5 -5.477 -8.477 1 92.12 107 ASN B C 1
ATOM 1852 O O . ASN B 1 107 ? -3.83 -6.656 -8.594 1 92.12 107 ASN B O 1
ATOM 1856 N N . ARG B 1 108 ? -2.311 -5.082 -8.375 1 90.19 108 ARG B N 1
ATOM 1857 C CA . ARG B 1 108 ? -1.227 -6.055 -8.453 1 90.19 108 ARG B CA 1
ATOM 1858 C C . ARG B 1 108 ? -0.872 -6.59 -7.07 1 90.19 108 ARG B C 1
ATOM 1860 O O . ARG B 1 108 ? -0.687 -5.816 -6.129 1 90.19 108 ARG B O 1
ATOM 1867 N N . ILE B 1 109 ? -0.816 -7.875 -7.051 1 89.88 109 ILE B N 1
ATOM 1868 C CA . ILE B 1 109 ? -0.502 -8.586 -5.816 1 89.88 109 ILE B CA 1
ATOM 1869 C C . ILE B 1 109 ? 0.656 -9.555 -6.062 1 89.88 109 ILE B C 1
ATOM 1871 O O . ILE B 1 109 ? 0.623 -10.344 -7.008 1 89.88 109 ILE B O 1
ATOM 1875 N N . TRP B 1 110 ? 1.635 -9.391 -5.238 1 87.56 110 TRP B N 1
ATOM 1876 C CA . TRP B 1 110 ? 2.717 -10.367 -5.234 1 87.56 110 TRP B CA 1
ATOM 1877 C C . TRP B 1 110 ? 2.533 -11.383 -4.109 1 87.56 110 TRP B C 1
ATOM 1879 O O . TRP B 1 110 ? 2.221 -11.008 -2.977 1 87.56 110 TRP B O 1
ATOM 1889 N N . ILE B 1 111 ? 2.666 -12.547 -4.496 1 84.44 111 ILE B N 1
ATOM 1890 C CA . ILE B 1 111 ? 2.598 -13.617 -3.506 1 84.44 111 ILE B CA 1
ATOM 1891 C C . ILE B 1 111 ? 3.994 -14.188 -3.27 1 84.44 111 ILE B C 1
ATOM 1893 O O . ILE B 1 111 ? 4.66 -14.633 -4.211 1 84.44 111 ILE B O 1
ATOM 1897 N N . TYR B 1 112 ? 4.379 -14.039 -2.08 1 81.31 112 TYR B N 1
ATOM 1898 C CA . TYR B 1 112 ? 5.629 -14.641 -1.621 1 81.31 112 TYR B CA 1
ATOM 1899 C C . TYR B 1 112 ? 5.371 -15.953 -0.894 1 81.31 112 TYR B C 1
ATOM 1901 O O . TYR B 1 112 ? 4.688 -15.977 0.131 1 81.31 112 TYR B O 1
ATOM 1909 N N . ARG B 1 113 ? 5.93 -17.031 -1.477 1 76.94 113 ARG B N 1
ATOM 1910 C CA . ARG B 1 113 ? 5.77 -18.344 -0.863 1 76.94 113 ARG B CA 1
ATOM 1911 C C . ARG B 1 113 ? 6.957 -18.672 0.034 1 76.94 113 ARG B C 1
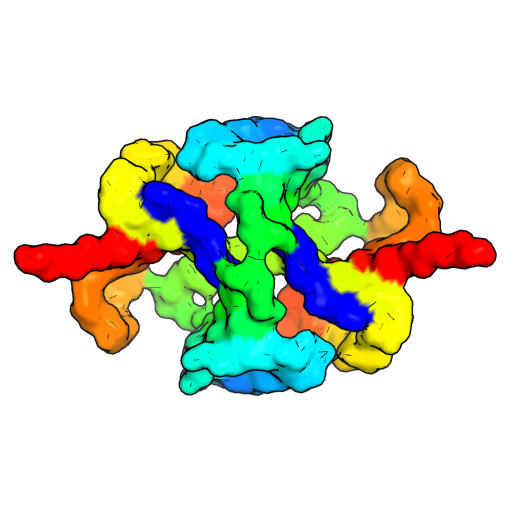ATOM 1913 O O . ARG B 1 113 ? 8.102 -18.672 -0.417 1 76.94 113 ARG B O 1
ATOM 1920 N N . LYS B 1 114 ? 6.668 -18.781 1.326 1 69.44 114 LYS B N 1
ATOM 1921 C CA . LYS B 1 114 ? 7.719 -19.234 2.236 1 69.44 114 LYS B CA 1
ATOM 1922 C C . LYS B 1 114 ? 8.039 -20.703 2.018 1 69.44 114 LYS B C 1
ATOM 1924 O O . LYS B 1 114 ? 7.137 -21.531 1.877 1 69.44 114 LYS B O 1
ATOM 1929 N N . SER B 1 115 ? 9.156 -21 1.373 1 56.84 115 SER B N 1
ATOM 1930 C CA . SER B 1 115 ? 9.562 -22.391 1.236 1 56.84 115 SER B CA 1
ATOM 1931 C C . SER B 1 115 ? 9.555 -23.109 2.586 1 56.84 115 SER B C 1
ATOM 1933 O O . SER B 1 115 ? 9.922 -22.516 3.605 1 56.84 115 SER B O 1
ATOM 1935 N N . ASN B 1 116 ? 8.672 -24.062 2.811 1 48.28 116 ASN B N 1
ATOM 1936 C CA . ASN B 1 116 ? 8.883 -24.984 3.926 1 48.28 116 ASN B CA 1
ATOM 1937 C C . ASN B 1 116 ? 10.336 -25.453 4.004 1 48.28 116 ASN B C 1
ATOM 1939 O O . ASN B 1 116 ? 10.898 -25.922 3.008 1 48.28 116 ASN B O 1
ATOM 1943 N N . PRO B 1 117 ? 11.078 -24.891 5.031 1 43.56 117 PRO B N 1
ATOM 1944 C CA . PRO B 1 117 ? 12.328 -25.656 5.141 1 43.56 117 PRO B CA 1
ATOM 1945 C C . PRO B 1 117 ? 12.102 -27.156 5.035 1 43.56 117 PRO B C 1
ATOM 1947 O O . PRO B 1 117 ? 11.164 -27.688 5.637 1 43.56 117 PRO B O 1
ATOM 1950 N N . LYS B 1 118 ? 12.273 -27.719 3.809 1 39.81 118 LYS B N 1
ATOM 1951 C CA . LYS B 1 118 ? 12.398 -29.172 3.9 1 39.81 118 LYS B CA 1
ATOM 1952 C C . LYS B 1 118 ? 13.07 -29.578 5.207 1 39.81 118 LYS B C 1
ATOM 1954 O O . LYS B 1 118 ? 14.109 -29.031 5.578 1 39.81 118 LYS B O 1
ATOM 1959 N N . ASN B 1 119 ? 12.258 -30.25 6.199 1 32.47 119 ASN B N 1
ATOM 1960 C CA . ASN B 1 119 ? 13.023 -31.172 7.043 1 32.47 119 ASN B CA 1
ATOM 1961 C C . ASN B 1 119 ? 13.977 -32.031 6.215 1 32.47 119 ASN B C 1
ATOM 1963 O O . ASN B 1 119 ? 13.578 -32.594 5.199 1 32.47 119 ASN B O 1
#